Protein AF-A0A5J4XS07-F1 (afdb_monomer)

pLDDT: mean 74.37, std 28.77, range [23.75, 98.88]

Radius of gyration: 23.13 Å; Cα contacts (8 Å, |Δi|>4): 541; chains: 1; bounding box: 73×51×68 Å

Structure (mmCIF, N/CA/C/O backbone):
data_AF-A0A5J4XS07-F1
#
_entry.id   AF-A0A5J4XS07-F1
#
loop_
_atom_site.group_PDB
_atom_site.id
_atom_site.type_symbol
_atom_site.label_atom_id
_atom_site.label_alt_id
_atom_site.label_comp_id
_atom_site.label_asym_id
_atom_site.label_entity_id
_atom_site.label_seq_id
_atom_site.pdbx_PDB_ins_code
_atom_site.Cartn_x
_atom_site.Cartn_y
_atom_site.Cartn_z
_atom_site.occupancy
_atom_site.B_iso_or_equiv
_atom_site.auth_seq_id
_atom_site.auth_comp_id
_atom_site.auth_asym_id
_atom_site.auth_atom_id
_atom_site.pdbx_PDB_model_num
ATOM 1 N N . ALA A 1 1 ? -12.355 16.979 -25.770 1.00 37.75 1 ALA A N 1
ATOM 2 C CA . ALA A 1 1 ? -11.511 17.809 -24.886 1.00 37.75 1 ALA A CA 1
ATOM 3 C C . ALA A 1 1 ? -10.154 17.133 -24.829 1.00 37.75 1 ALA A C 1
ATOM 5 O O . ALA A 1 1 ? -10.171 15.907 -24.876 1.00 37.75 1 ALA A O 1
ATOM 6 N N . PRO A 1 2 ? -9.017 17.848 -24.810 1.00 44.75 2 PRO A N 1
ATOM 7 C CA . PRO A 1 2 ? -7.771 17.163 -24.516 1.00 44.75 2 PRO A CA 1
ATOM 8 C C . PRO A 1 2 ? -7.910 16.630 -23.088 1.00 44.75 2 PRO A C 1
ATOM 10 O O . PRO A 1 2 ? -8.245 17.386 -22.174 1.00 44.75 2 PRO A O 1
ATOM 13 N N . SER A 1 3 ? -7.787 15.315 -22.939 1.00 48.47 3 SER A N 1
ATOM 14 C CA . SER A 1 3 ? -7.488 14.683 -21.663 1.00 48.47 3 SER A CA 1
ATOM 15 C C . SER A 1 3 ? -6.281 15.417 -21.100 1.00 48.47 3 SER A C 1
ATOM 17 O O . SER A 1 3 ? -5.273 15.569 -21.786 1.00 48.47 3 SER A O 1
ATOM 19 N N . THR A 1 4 ? -6.415 15.976 -19.905 1.00 46.41 4 THR A N 1
ATOM 20 C CA . THR A 1 4 ? -5.269 16.423 -19.120 1.00 46.41 4 THR A CA 1
ATOM 21 C C . THR A 1 4 ? -4.314 15.243 -19.029 1.00 46.41 4 THR A C 1
ATOM 23 O O . THR A 1 4 ? -4.626 14.281 -18.332 1.00 46.41 4 THR A O 1
ATOM 26 N N . GLU A 1 5 ? -3.215 15.292 -19.785 1.00 51.56 5 GLU A N 1
ATOM 27 C CA . GLU A 1 5 ? -2.024 14.476 -19.555 1.00 51.56 5 GLU A CA 1
ATOM 28 C C . GLU A 1 5 ? -1.754 14.550 -18.051 1.00 51.56 5 GLU A C 1
ATOM 30 O O . GLU A 1 5 ? -1.443 15.623 -17.520 1.00 51.56 5 GLU A O 1
ATOM 35 N N . ALA A 1 6 ? -2.023 13.459 -17.334 1.00 57.81 6 ALA A N 1
ATOM 36 C CA . ALA A 1 6 ? -1.654 13.366 -15.934 1.00 57.81 6 ALA A CA 1
ATOM 37 C C . ALA A 1 6 ? -0.137 13.546 -15.900 1.00 57.81 6 ALA A C 1
ATOM 39 O O . ALA A 1 6 ? 0.561 12.833 -16.614 1.00 57.81 6 ALA A O 1
ATOM 40 N N . SER A 1 7 ? 0.375 14.525 -15.149 1.00 66.31 7 SER A N 1
ATOM 41 C CA . SER A 1 7 ? 1.821 14.738 -15.102 1.00 66.31 7 SER A CA 1
ATOM 42 C C . SER A 1 7 ? 2.499 13.437 -14.671 1.00 66.31 7 SER A C 1
ATOM 44 O O . SER A 1 7 ? 2.176 12.931 -13.594 1.00 66.31 7 SER A O 1
ATOM 46 N N . CYS A 1 8 ? 3.420 12.925 -15.485 1.00 86.38 8 CYS A N 1
ATOM 47 C CA . CYS A 1 8 ? 4.287 11.781 -15.183 1.00 86.38 8 CYS A CA 1
ATOM 48 C C . CYS A 1 8 ? 5.373 12.210 -14.194 1.00 86.38 8 CYS A C 1
ATOM 50 O O . CYS A 1 8 ? 6.562 12.227 -14.495 1.00 86.38 8 CYS A O 1
ATOM 52 N N . THR A 1 9 ? 4.942 12.702 -13.038 1.00 90.62 9 THR A N 1
ATOM 53 C CA . THR A 1 9 ? 5.837 13.141 -11.975 1.00 90.62 9 THR A CA 1
ATOM 54 C C . THR A 1 9 ? 6.196 11.921 -11.151 1.00 90.62 9 THR A C 1
ATOM 56 O O . THR A 1 9 ? 5.291 11.208 -10.725 1.00 90.62 9 THR A O 1
ATOM 59 N N . LEU A 1 10 ? 7.496 11.713 -10.930 1.00 93.81 10 LEU A N 1
ATOM 60 C CA . LEU A 1 10 ? 8.014 10.613 -10.123 1.00 93.81 10 LEU A CA 1
ATOM 61 C C . LEU A 1 10 ? 7.288 10.554 -8.774 1.00 93.81 10 LEU A C 1
ATOM 63 O O . LEU A 1 10 ? 7.166 11.575 -8.087 1.00 93.81 10 LEU A O 1
ATOM 67 N N . THR A 1 11 ? 6.822 9.365 -8.402 1.00 95.06 11 THR A N 1
ATOM 68 C CA . THR A 1 11 ? 6.302 9.118 -7.061 1.00 95.06 11 THR A CA 1
ATOM 69 C C . THR A 1 11 ? 7.410 9.384 -6.052 1.00 95.06 11 THR A C 1
ATOM 71 O O . THR A 1 11 ? 8.573 9.052 -6.273 1.00 95.06 11 THR A O 1
ATOM 74 N N . THR A 1 12 ? 7.064 10.016 -4.936 1.00 95.12 12 THR A N 1
ATOM 75 C CA . THR A 1 12 ? 8.048 10.310 -3.896 1.00 95.12 12 THR A CA 1
ATOM 76 C C . THR A 1 12 ? 8.508 9.034 -3.220 1.00 95.12 12 THR A C 1
ATOM 78 O O . THR A 1 12 ? 7.695 8.297 -2.663 1.00 95.12 12 THR A O 1
ATOM 81 N N . GLU A 1 13 ? 9.819 8.828 -3.214 1.00 95.81 13 GLU A N 1
ATOM 82 C CA . GLU A 1 13 ? 10.444 7.793 -2.409 1.00 95.81 13 GLU A CA 1
ATOM 83 C C . GLU A 1 13 ? 10.335 8.099 -0.913 1.00 95.81 13 GLU A C 1
ATOM 85 O O . GLU A 1 13 ? 10.564 9.231 -0.477 1.00 95.81 13 GLU A O 1
ATOM 90 N N . LEU A 1 14 ? 9.998 7.083 -0.121 1.00 95.00 14 LEU A N 1
ATOM 91 C CA . LEU A 1 14 ? 9.840 7.174 1.331 1.00 95.00 14 LEU A CA 1
ATOM 92 C C . LEU A 1 14 ? 10.519 5.985 2.009 1.00 95.00 14 LEU A C 1
ATOM 94 O O . LEU A 1 14 ? 10.795 4.973 1.377 1.00 95.00 14 LEU A O 1
ATOM 98 N N . GLU A 1 15 ? 10.780 6.109 3.309 1.00 90.62 15 GLU A N 1
ATOM 99 C CA . GLU A 1 15 ? 11.474 5.077 4.085 1.00 90.62 15 GLU A CA 1
ATOM 100 C C . GLU A 1 15 ? 10.798 3.691 4.003 1.00 90.62 15 GLU A C 1
ATOM 102 O O . GLU A 1 15 ? 9.573 3.577 4.122 1.00 90.62 15 GLU A O 1
ATOM 107 N N . THR A 1 16 ? 11.602 2.623 3.902 1.00 91.12 16 THR A N 1
ATOM 108 C CA . THR A 1 16 ? 11.133 1.230 4.053 1.00 91.12 16 THR A CA 1
ATOM 109 C C . THR A 1 16 ? 10.512 1.021 5.445 1.00 91.12 16 THR A C 1
ATOM 111 O O . THR A 1 16 ? 9.528 0.305 5.603 1.00 91.12 16 THR A O 1
ATOM 114 N N . GLY A 1 17 ? 11.071 1.645 6.483 1.00 88.12 17 GLY A N 1
ATOM 115 C CA . GLY A 1 17 ? 10.687 1.374 7.870 1.00 88.12 17 GLY A CA 1
ATOM 116 C C . GLY A 1 17 ? 11.212 0.025 8.400 1.00 88.12 17 GLY A C 1
ATOM 117 O O . GLY A 1 17 ? 11.929 -0.695 7.701 1.00 88.12 17 GLY A O 1
ATOM 118 N N . PRO A 1 18 ? 10.910 -0.315 9.665 1.00 88.19 18 PRO A N 1
ATOM 119 C CA . PRO A 1 18 ? 11.585 -1.403 10.384 1.00 88.19 18 PRO A CA 1
ATOM 120 C C . PRO A 1 18 ? 10.911 -2.782 10.260 1.00 88.19 18 PRO A C 1
ATOM 122 O O . PRO A 1 18 ? 11.400 -3.738 10.860 1.00 88.19 18 PRO A O 1
ATOM 125 N N . TYR A 1 19 ? 9.775 -2.876 9.558 1.00 90.38 19 TYR A N 1
ATOM 126 C CA . TYR A 1 19 ? 8.917 -4.072 9.521 1.00 90.38 19 TYR A CA 1
ATOM 127 C C . TYR A 1 19 ? 8.871 -4.754 8.146 1.00 90.38 19 TYR A C 1
ATOM 129 O O . TYR A 1 19 ? 7.934 -5.510 7.865 1.00 90.38 19 TYR A O 1
ATOM 137 N N . TYR A 1 20 ? 9.843 -4.476 7.277 1.00 91.81 20 TYR A N 1
ATOM 138 C CA . TYR A 1 20 ? 9.968 -5.159 5.992 1.00 91.81 20 TYR A CA 1
ATOM 139 C C . TYR A 1 20 ? 10.558 -6.555 6.213 1.00 91.81 20 TYR A C 1
ATOM 141 O O . TYR A 1 20 ? 11.538 -6.715 6.940 1.00 91.81 20 TYR A O 1
ATOM 149 N N . LEU A 1 21 ? 9.945 -7.557 5.589 1.00 89.31 21 LEU A N 1
ATOM 150 C CA . LEU A 1 21 ? 10.449 -8.925 5.553 1.00 89.31 21 LEU A CA 1
ATOM 151 C C . LEU A 1 21 ? 10.787 -9.235 4.107 1.00 89.31 21 LEU A C 1
ATOM 153 O O . LEU A 1 21 ? 9.946 -9.030 3.243 1.00 89.31 21 LEU A O 1
ATOM 157 N N . ASP A 1 22 ? 11.989 -9.744 3.871 1.00 84.62 22 ASP A N 1
ATOM 158 C CA . ASP A 1 22 ? 12.463 -10.123 2.534 1.00 84.62 22 ASP A CA 1
ATOM 159 C C . ASP A 1 22 ? 11.968 -11.526 2.127 1.00 84.62 22 ASP A C 1
ATOM 161 O O . ASP A 1 22 ? 12.647 -12.271 1.428 1.00 84.62 22 ASP A O 1
ATOM 165 N N . ASP A 1 23 ? 10.801 -11.917 2.645 1.00 82.31 23 ASP A N 1
ATOM 166 C CA . ASP A 1 23 ? 10.164 -13.199 2.373 1.00 82.31 23 ASP A CA 1
ATOM 167 C C . ASP A 1 23 ? 9.200 -13.039 1.196 1.00 82.31 23 ASP A C 1
ATOM 169 O O . ASP A 1 23 ? 8.238 -12.272 1.249 1.00 82.31 23 ASP A O 1
ATOM 173 N N . ILE A 1 24 ? 9.432 -13.808 0.137 1.00 83.75 24 ILE A N 1
ATOM 174 C CA . ILE A 1 24 ? 8.691 -13.676 -1.116 1.00 83.75 24 ILE A CA 1
ATOM 175 C C . ILE A 1 24 ? 7.380 -14.465 -1.033 1.00 83.75 24 ILE A C 1
ATOM 177 O O . ILE A 1 24 ? 7.374 -15.695 -0.924 1.00 83.75 24 ILE A O 1
ATOM 181 N N . LEU A 1 25 ? 6.251 -13.756 -1.116 1.00 90.31 25 LEU A N 1
ATOM 182 C CA . LEU A 1 25 ? 4.905 -14.332 -1.047 1.00 90.31 25 LEU A CA 1
ATOM 183 C C . LEU A 1 25 ? 4.047 -13.900 -2.237 1.00 90.31 25 LEU A C 1
ATOM 185 O O . LEU A 1 25 ? 3.288 -12.937 -2.138 1.00 90.31 25 LEU A O 1
ATOM 189 N N . PHE A 1 26 ? 4.122 -14.641 -3.343 1.00 95.00 26 PHE A N 1
ATOM 190 C CA . PHE A 1 26 ? 3.287 -14.391 -4.522 1.00 95.00 26 PHE A CA 1
ATOM 191 C C . PHE A 1 26 ? 1.814 -14.706 -4.256 1.00 95.00 26 PHE A C 1
ATOM 193 O O . PHE A 1 26 ? 1.435 -15.874 -4.117 1.00 95.00 26 PHE A O 1
ATOM 200 N N . ARG A 1 27 ? 0.981 -13.665 -4.149 1.00 96.31 27 ARG A N 1
ATOM 201 C CA . ARG A 1 27 ? -0.469 -13.787 -3.935 1.00 96.31 27 ARG A CA 1
ATOM 202 C C . ARG A 1 27 ? -1.191 -12.457 -4.129 1.00 96.31 27 ARG A C 1
ATOM 204 O O . ARG A 1 27 ? -0.702 -11.409 -3.722 1.00 96.31 27 ARG A O 1
ATOM 211 N N . SER A 1 28 ? -2.420 -12.530 -4.635 1.00 96.50 28 SER A N 1
ATOM 212 C CA . SER A 1 28 ? -3.321 -11.377 -4.721 1.00 96.50 28 SER A CA 1
ATOM 213 C C . SER A 1 28 ? -4.054 -11.114 -3.403 1.00 96.50 28 SER A C 1
ATOM 215 O O . SER A 1 28 ? -4.086 -9.983 -2.929 1.00 96.50 28 SER A O 1
ATOM 217 N N . ASN A 1 29 ? -4.627 -12.141 -2.766 1.00 97.88 29 ASN A N 1
ATOM 218 C CA . ASN A 1 29 ? -5.270 -11.988 -1.462 1.00 97.88 29 ASN A CA 1
ATOM 219 C C . ASN A 1 29 ? -4.246 -12.123 -0.336 1.00 97.88 29 ASN A C 1
ATOM 221 O O . ASN A 1 29 ? -3.743 -13.213 -0.057 1.00 97.88 29 ASN A O 1
ATOM 225 N N . ILE A 1 30 ? -3.972 -11.000 0.323 1.00 98.06 30 ILE A N 1
ATOM 226 C CA . ILE A 1 30 ? -3.023 -10.908 1.435 1.00 98.06 30 ILE A CA 1
ATOM 227 C C . ILE A 1 30 ? -3.730 -10.831 2.790 1.00 98.06 30 ILE A C 1
ATOM 229 O O . ILE A 1 30 ? -3.067 -10.835 3.820 1.00 98.06 30 ILE A O 1
ATOM 233 N N . SER A 1 31 ? -5.065 -10.759 2.822 1.00 96.25 31 SER A N 1
ATOM 234 C CA . SER A 1 31 ? -5.824 -10.527 4.058 1.00 96.25 31 SER A CA 1
ATOM 235 C C . SER A 1 31 ? -5.614 -11.612 5.114 1.00 96.25 31 SER A C 1
ATOM 237 O O . SER A 1 31 ? -5.594 -11.301 6.303 1.00 96.25 31 SER A O 1
ATOM 239 N N . GLU A 1 32 ? -5.493 -12.877 4.690 1.00 91.88 32 GLU A N 1
ATOM 240 C CA . GLU A 1 32 ? -5.423 -14.062 5.560 1.00 91.88 32 GLU A CA 1
ATOM 241 C C . GLU A 1 32 ? -6.467 -14.049 6.701 1.00 91.88 32 GLU A C 1
ATOM 243 O O . GLU A 1 32 ? -6.213 -14.479 7.826 1.00 91.88 32 GLU A O 1
ATOM 248 N N . GLY A 1 33 ? -7.663 -13.520 6.422 1.00 90.38 33 GLY A N 1
ATOM 249 C CA . GLY A 1 33 ? -8.754 -13.448 7.396 1.00 90.38 33 GLY A CA 1
ATOM 250 C C . GLY A 1 33 ? -8.597 -12.375 8.480 1.00 90.38 33 GLY A C 1
ATOM 251 O O . GLY A 1 33 ? -9.363 -12.389 9.446 1.00 90.38 33 GLY A O 1
ATOM 252 N N . GLN A 1 34 ? -7.650 -11.437 8.349 1.00 96.19 34 GLN A N 1
ATOM 253 C CA . GLN A 1 34 ? -7.605 -10.253 9.209 1.00 96.19 34 GLN A CA 1
ATOM 254 C C . GLN A 1 34 ? -8.921 -9.469 9.109 1.00 96.19 34 GLN A C 1
ATOM 256 O O . GLN A 1 34 ? -9.462 -9.247 8.026 1.00 96.19 34 GLN A O 1
ATOM 261 N N . ASN A 1 35 ? -9.434 -9.030 10.260 1.00 95.12 35 ASN A N 1
ATOM 262 C CA . ASN A 1 35 ? -10.639 -8.209 10.309 1.00 95.12 35 ASN A CA 1
ATOM 263 C C . ASN A 1 35 ? -10.305 -6.770 9.889 1.00 95.12 35 ASN A C 1
ATOM 265 O O . ASN A 1 35 ? -9.347 -6.188 10.387 1.00 95.12 35 ASN A O 1
ATOM 269 N N . GLY A 1 36 ? -11.132 -6.175 9.038 1.00 96.75 36 GLY A N 1
ATOM 270 C CA . GLY A 1 36 ? -11.034 -4.788 8.596 1.00 96.75 36 GLY A CA 1
ATOM 271 C C . GLY A 1 36 ? -12.048 -4.476 7.497 1.00 96.75 36 GLY A C 1
ATOM 272 O O . GLY A 1 36 ? -12.828 -5.334 7.093 1.00 96.75 36 GLY A O 1
ATOM 273 N N . ILE A 1 37 ? -12.068 -3.237 7.018 1.00 98.31 37 ILE A N 1
ATOM 274 C CA . ILE A 1 37 ? -12.829 -2.882 5.817 1.00 98.31 37 ILE A CA 1
ATOM 275 C C . ILE A 1 37 ? -12.111 -3.498 4.609 1.00 98.31 37 ILE A C 1
ATOM 277 O O . ILE A 1 37 ? -10.932 -3.181 4.430 1.00 98.31 37 ILE A O 1
ATOM 281 N N . PRO A 1 38 ? -12.771 -4.348 3.796 1.00 98.31 38 PRO A N 1
ATOM 282 C CA . PRO A 1 38 ? -12.162 -4.917 2.598 1.00 98.31 38 PRO A CA 1
ATOM 283 C C . PRO A 1 38 ? -11.688 -3.825 1.639 1.00 98.31 38 PRO A C 1
ATOM 285 O O . PRO A 1 38 ? -12.391 -2.837 1.419 1.00 98.31 38 PRO A O 1
ATOM 288 N N . LEU A 1 39 ? -10.501 -4.017 1.076 1.00 98.75 39 LEU A N 1
ATOM 289 C CA . LEU A 1 39 ? -9.867 -3.089 0.155 1.00 98.75 39 LEU A CA 1
ATOM 290 C C . LEU A 1 39 ? -9.316 -3.860 -1.046 1.00 98.75 39 LEU A C 1
ATOM 292 O O . LEU A 1 39 ? -8.390 -4.655 -0.894 1.00 98.75 39 LEU A O 1
ATOM 296 N N . LEU A 1 40 ? -9.857 -3.597 -2.234 1.00 98.81 40 LEU A N 1
ATOM 297 C CA . LEU A 1 40 ? -9.214 -3.949 -3.494 1.00 98.81 40 LEU A CA 1
ATOM 298 C C . LEU A 1 40 ? -8.231 -2.832 -3.852 1.00 98.81 40 LEU A C 1
ATOM 300 O O . LEU A 1 40 ? -8.637 -1.727 -4.214 1.00 98.81 40 LEU A O 1
ATOM 304 N N . LEU A 1 41 ? -6.936 -3.104 -3.724 1.00 98.88 41 LEU A N 1
ATOM 305 C CA . LEU A 1 41 ? -5.871 -2.167 -4.061 1.00 98.88 41 LEU A CA 1
ATOM 306 C C . LEU A 1 41 ? -5.353 -2.458 -5.468 1.00 98.88 41 LEU A C 1
ATOM 308 O O . LEU A 1 41 ? -4.822 -3.535 -5.726 1.00 98.88 41 LEU A O 1
ATOM 312 N N . LYS A 1 42 ? -5.473 -1.476 -6.359 1.00 98.81 42 LYS A N 1
ATOM 313 C CA . LYS A 1 42 ? -4.971 -1.532 -7.732 1.00 98.81 42 LYS A CA 1
ATOM 314 C C . LYS A 1 42 ? -3.814 -0.559 -7.890 1.00 98.81 42 LYS A C 1
ATOM 316 O O . LYS A 1 42 ? -3.984 0.639 -7.656 1.00 98.81 42 LYS A O 1
ATOM 321 N N . ILE A 1 43 ? -2.654 -1.056 -8.295 1.00 98.75 43 ILE A N 1
ATOM 322 C CA . ILE A 1 43 ? -1.457 -0.234 -8.480 1.00 98.75 43 ILE A CA 1
ATOM 323 C C . ILE A 1 43 ? -1.023 -0.358 -9.935 1.00 98.75 43 ILE A C 1
ATOM 325 O O . ILE A 1 43 ? -0.794 -1.464 -10.410 1.00 98.75 43 ILE A O 1
ATOM 329 N N . GLN A 1 44 ? -0.900 0.775 -10.621 1.00 98.62 44 GLN A N 1
ATOM 330 C CA . GLN A 1 44 ? -0.244 0.858 -11.917 1.00 98.62 44 GLN A CA 1
ATOM 331 C C . GLN A 1 44 ? 1.184 1.351 -11.723 1.00 98.62 44 GLN A C 1
ATOM 333 O O . GLN A 1 44 ? 1.379 2.433 -11.169 1.00 98.62 44 GLN A O 1
ATOM 338 N N . ILE A 1 45 ? 2.166 0.603 -12.206 1.00 98.50 45 ILE A N 1
ATOM 339 C CA . ILE A 1 45 ? 3.558 1.031 -12.280 1.00 98.50 45 ILE A CA 1
ATOM 340 C C . ILE A 1 45 ? 3.841 1.512 -13.699 1.00 98.50 45 ILE A C 1
ATOM 342 O O . ILE A 1 45 ? 3.660 0.779 -14.671 1.00 98.50 45 ILE A O 1
ATOM 346 N N . VAL A 1 46 ? 4.291 2.757 -13.811 1.00 98.12 46 VAL A N 1
ATOM 347 C CA . VAL A 1 46 ? 4.733 3.353 -15.075 1.00 98.12 46 VAL A CA 1
ATOM 348 C C . VAL A 1 46 ? 6.115 3.974 -14.906 1.00 98.12 46 VAL A C 1
ATOM 350 O O . VAL A 1 46 ? 6.500 4.345 -13.796 1.00 98.12 46 VAL A O 1
ATOM 353 N N . ASP A 1 47 ? 6.867 4.087 -15.992 1.00 97.06 47 ASP A N 1
ATOM 354 C CA . ASP A 1 47 ? 8.164 4.753 -15.993 1.00 97.06 47 ASP A CA 1
ATOM 355 C C . ASP A 1 47 ? 8.030 6.285 -16.104 1.00 97.06 47 ASP A C 1
ATOM 357 O O . ASP A 1 47 ? 6.931 6.850 -16.137 1.00 97.06 47 ASP A O 1
ATOM 361 N N . THR A 1 48 ? 9.162 6.989 -16.167 1.00 94.75 48 THR A N 1
ATOM 362 C CA . THR A 1 48 ? 9.203 8.456 -16.278 1.00 94.75 48 THR A CA 1
ATOM 363 C C . THR A 1 48 ? 8.627 9.011 -17.584 1.00 94.75 48 THR A C 1
ATOM 365 O O . THR A 1 48 ? 8.341 10.208 -17.649 1.00 94.75 48 THR A O 1
ATOM 368 N N . ASP A 1 49 ? 8.444 8.167 -18.600 1.00 94.44 49 ASP A N 1
ATOM 369 C CA . ASP A 1 49 ? 7.773 8.498 -19.857 1.00 94.44 49 ASP A CA 1
ATOM 370 C C . ASP A 1 49 ? 6.272 8.128 -19.824 1.00 94.44 49 ASP A C 1
ATOM 372 O O . ASP A 1 49 ? 5.562 8.348 -20.805 1.00 94.44 49 ASP A O 1
ATOM 376 N N . CYS A 1 50 ? 5.763 7.667 -18.670 1.00 95.06 50 CYS A N 1
ATOM 377 C CA . CYS A 1 50 ? 4.413 7.138 -18.451 1.00 95.06 50 CYS A CA 1
ATOM 378 C C . CYS A 1 50 ? 4.090 5.846 -19.211 1.00 95.06 50 CYS A C 1
ATOM 380 O O . CYS A 1 50 ? 2.911 5.506 -19.359 1.00 95.06 50 CYS A O 1
ATOM 382 N N . GLU A 1 51 ? 5.100 5.103 -19.651 1.00 97.00 51 GLU A N 1
ATOM 383 C CA . GLU A 1 51 ? 4.883 3.790 -20.245 1.00 97.00 51 GLU A CA 1
ATOM 384 C C . GLU A 1 51 ? 4.794 2.722 -19.140 1.00 97.00 51 GLU A C 1
ATOM 386 O O . GLU A 1 51 ? 5.490 2.827 -18.125 1.00 97.00 51 GLU A O 1
ATOM 391 N N . PRO A 1 52 ? 3.930 1.703 -19.284 1.00 98.12 52 PRO A N 1
ATOM 392 C CA . PRO A 1 52 ? 3.843 0.607 -18.327 1.00 98.12 52 PRO A CA 1
ATOM 393 C C . PRO A 1 52 ? 5.185 -0.079 -18.063 1.00 98.12 52 PRO A C 1
ATOM 395 O O . PRO A 1 52 ? 5.887 -0.471 -18.998 1.00 98.12 52 PRO A O 1
ATOM 398 N N . VAL A 1 53 ? 5.514 -0.292 -16.786 1.00 97.62 53 VAL A N 1
ATOM 399 C CA . VAL A 1 53 ? 6.633 -1.164 -16.407 1.00 97.62 53 VAL A CA 1
ATOM 400 C C . VAL A 1 53 ? 6.092 -2.580 -16.260 1.00 97.62 53 VAL A C 1
ATOM 402 O O . VAL A 1 53 ? 5.456 -2.912 -15.260 1.00 97.62 53 VAL A O 1
ATOM 405 N N . VAL A 1 54 ? 6.325 -3.392 -17.283 1.00 96.38 54 VAL A N 1
ATOM 406 C CA . VAL A 1 54 ? 5.891 -4.794 -17.366 1.00 96.38 54 VAL A CA 1
ATOM 407 C C . VAL A 1 54 ? 6.886 -5.701 -16.634 1.00 96.38 54 VAL A C 1
ATOM 409 O O . VAL A 1 54 ? 8.078 -5.390 -16.587 1.00 96.38 54 VAL A O 1
ATOM 412 N N . ASP A 1 55 ? 6.396 -6.806 -16.069 1.00 95.38 55 ASP A N 1
ATOM 413 C CA . ASP A 1 55 ? 7.169 -7.842 -15.367 1.00 95.38 55 ASP A CA 1
ATOM 414 C C . ASP A 1 55 ? 7.893 -7.371 -14.084 1.00 95.38 55 ASP A C 1
ATOM 416 O O . ASP A 1 55 ? 8.698 -8.106 -13.512 1.00 95.38 55 ASP A O 1
ATOM 420 N N . ALA A 1 56 ? 7.597 -6.167 -13.585 1.00 97.12 56 ALA A N 1
ATOM 421 C CA . ALA A 1 56 ? 8.099 -5.689 -12.300 1.00 97.12 56 ALA A CA 1
ATOM 422 C C . ALA A 1 56 ? 7.344 -6.349 -11.144 1.00 97.12 56 ALA A C 1
ATOM 424 O O . ALA A 1 56 ? 6.130 -6.536 -11.203 1.00 97.12 56 ALA A O 1
ATOM 425 N N . PHE A 1 57 ? 8.036 -6.643 -10.048 1.00 98.00 57 PHE A N 1
ATOM 426 C CA . PHE A 1 57 ? 7.402 -7.175 -8.849 1.00 98.00 57 PHE A CA 1
ATOM 427 C C . PHE A 1 57 ? 7.072 -6.054 -7.875 1.00 98.00 57 PHE A C 1
ATOM 429 O O . PHE A 1 57 ? 7.930 -5.257 -7.495 1.00 98.00 57 PHE A O 1
ATOM 436 N N . VAL A 1 58 ? 5.817 -6.004 -7.453 1.00 98.31 58 VAL A N 1
ATOM 437 C CA . VAL A 1 58 ? 5.311 -5.058 -6.464 1.00 98.31 58 VAL A CA 1
ATOM 438 C C . VAL A 1 58 ? 5.119 -5.817 -5.162 1.00 98.31 58 VAL A C 1
ATOM 440 O O . VAL A 1 58 ? 4.234 -6.663 -5.071 1.00 98.31 58 VAL A O 1
ATOM 443 N N . ASP A 1 59 ? 5.954 -5.517 -4.175 1.00 98.00 59 ASP A N 1
ATOM 444 C CA . ASP A 1 59 ? 5.881 -6.045 -2.815 1.00 98.00 59 ASP A CA 1
ATOM 445 C C . ASP A 1 59 ? 5.201 -5.018 -1.907 1.00 98.00 59 ASP A C 1
ATOM 447 O O . ASP A 1 59 ? 5.616 -3.855 -1.839 1.00 98.00 59 ASP A O 1
ATOM 451 N N . ILE A 1 60 ? 4.135 -5.435 -1.224 1.00 98.50 60 ILE A N 1
ATOM 452 C CA . ILE A 1 60 ? 3.422 -4.604 -0.261 1.00 98.50 60 ILE A CA 1
ATOM 453 C C . ILE A 1 60 ? 3.362 -5.254 1.115 1.00 98.50 60 ILE A C 1
ATOM 455 O O . ILE A 1 60 ? 3.170 -6.461 1.270 1.00 98.50 60 ILE A O 1
ATOM 459 N N . TRP A 1 61 ? 3.428 -4.407 2.140 1.00 98.38 61 TRP A N 1
ATOM 460 C CA . TRP A 1 61 ? 3.159 -4.790 3.520 1.00 98.38 61 TRP A CA 1
ATOM 461 C C . TRP A 1 61 ? 2.456 -3.661 4.268 1.00 98.38 61 TRP A C 1
ATOM 463 O O . TRP A 1 61 ? 2.623 -2.474 3.981 1.00 98.38 61 TRP A O 1
ATOM 473 N N . GLN A 1 62 ? 1.647 -4.031 5.252 1.00 98.50 62 GLN A N 1
ATOM 474 C CA . GLN A 1 62 ? 0.920 -3.077 6.083 1.00 98.50 62 GLN A CA 1
ATOM 475 C C . GLN A 1 62 ? 0.604 -3.670 7.458 1.00 98.50 62 GLN A C 1
ATOM 477 O O . GLN A 1 62 ? 0.661 -4.884 7.666 1.00 98.50 62 GLN A O 1
ATOM 482 N N . CYS A 1 63 ? 0.221 -2.808 8.397 1.00 97.56 63 CYS A N 1
ATOM 483 C CA . CYS A 1 63 ? -0.354 -3.262 9.655 1.00 97.56 63 CYS A CA 1
ATOM 484 C C . CYS A 1 63 ? -1.809 -3.732 9.478 1.00 97.56 63 CYS A C 1
ATOM 486 O O . CYS A 1 63 ? -2.500 -3.372 8.517 1.00 97.56 63 CYS A O 1
ATOM 488 N N . ASN A 1 64 ? -2.298 -4.518 10.439 1.00 97.25 64 ASN A N 1
ATOM 489 C CA . ASN A 1 64 ? -3.719 -4.827 10.552 1.00 97.25 64 ASN A CA 1
ATOM 490 C C . ASN A 1 64 ? -4.526 -3.621 11.054 1.00 97.25 64 ASN A C 1
ATOM 492 O O . ASN A 1 64 ? -3.976 -2.570 11.384 1.00 97.25 64 ASN A O 1
ATOM 496 N N . SER A 1 65 ? -5.846 -3.781 11.157 1.00 97.44 65 SER A N 1
ATOM 497 C CA . SER A 1 65 ? -6.779 -2.726 11.579 1.00 97.44 65 SER A CA 1
ATOM 498 C C . SER A 1 65 ? -6.496 -2.114 12.959 1.00 97.44 65 SER A C 1
ATOM 500 O O . SER A 1 65 ? -7.087 -1.095 13.301 1.00 97.44 65 SER A O 1
ATOM 502 N N . THR A 1 66 ? -5.646 -2.752 13.768 1.00 94.38 66 THR A N 1
ATOM 503 C CA . THR A 1 66 ? -5.283 -2.339 15.133 1.00 94.38 66 THR A CA 1
ATOM 504 C C . THR A 1 66 ? -3.797 -2.003 15.292 1.00 94.38 66 THR A C 1
ATOM 506 O O . THR A 1 66 ? -3.309 -1.937 16.416 1.00 94.38 66 THR A O 1
ATOM 509 N N . GLY A 1 67 ? -3.062 -1.832 14.188 1.00 94.31 67 GLY A N 1
ATOM 510 C CA . GLY A 1 67 ? -1.697 -1.301 14.228 1.00 94.31 67 GLY A CA 1
ATOM 511 C C . GLY A 1 67 ? -0.575 -2.321 14.399 1.00 94.31 67 GLY A C 1
ATOM 512 O O . GLY A 1 67 ? 0.576 -1.922 14.547 1.00 94.31 67 GLY A O 1
ATOM 513 N N . PHE A 1 68 ? -0.863 -3.623 14.355 1.00 93.19 68 PHE A N 1
ATOM 514 C CA . PHE A 1 68 ? 0.172 -4.656 14.442 1.00 93.19 68 PHE A CA 1
ATOM 515 C C . PHE A 1 68 ? 0.669 -5.059 13.058 1.00 93.19 68 PHE A C 1
ATOM 517 O O . PHE A 1 68 ? -0.130 -5.171 12.130 1.00 93.19 68 PHE A O 1
ATOM 524 N N . TYR A 1 69 ? 1.965 -5.343 12.938 1.00 95.12 69 TYR A N 1
ATOM 525 C CA . TYR A 1 69 ? 2.556 -5.977 11.760 1.00 95.12 69 TYR A CA 1
ATOM 526 C C . TYR A 1 69 ? 2.749 -7.474 12.007 1.00 95.12 69 TYR A C 1
ATOM 528 O O . TYR A 1 69 ? 3.207 -7.883 13.076 1.00 95.12 69 TYR A O 1
ATOM 536 N N . SER A 1 70 ? 2.425 -8.289 11.008 1.00 94.00 70 SER A N 1
ATOM 537 C CA . SER A 1 70 ? 2.753 -9.714 10.996 1.00 94.00 70 SER A CA 1
ATOM 538 C C . SER A 1 70 ? 4.272 -9.899 11.048 1.00 94.00 70 SER A C 1
ATOM 540 O O . SER A 1 70 ? 5.009 -9.085 10.486 1.00 94.00 70 SER A O 1
ATOM 542 N N . GLY A 1 71 ? 4.755 -10.887 11.797 1.00 90.50 71 GLY A N 1
ATOM 543 C CA . GLY A 1 71 ? 6.173 -11.048 12.107 1.00 90.50 71 GLY A CA 1
ATOM 544 C C . GLY A 1 71 ? 6.645 -10.198 13.289 1.00 90.50 71 GLY A C 1
ATOM 545 O O . GLY A 1 71 ? 7.767 -10.391 13.742 1.00 90.50 71 GLY A O 1
ATOM 546 N N . PHE A 1 72 ? 5.828 -9.274 13.816 1.00 91.19 72 PHE A N 1
ATOM 547 C CA . PHE A 1 72 ? 6.214 -8.317 14.868 1.00 91.19 72 PHE A CA 1
ATOM 548 C C . PHE A 1 72 ? 5.101 -8.084 15.907 1.00 91.19 72 PHE A C 1
ATOM 550 O O . PHE A 1 72 ? 4.925 -6.976 16.410 1.00 91.19 72 PHE A O 1
ATOM 557 N N . THR A 1 73 ? 4.299 -9.104 16.219 1.00 85.75 73 THR A N 1
ATOM 558 C CA . THR A 1 73 ? 3.115 -8.968 17.086 1.00 85.75 73 THR A CA 1
ATOM 559 C C . THR A 1 73 ? 3.412 -8.987 18.587 1.00 85.75 73 THR A C 1
ATOM 561 O O . THR A 1 73 ? 2.556 -8.585 19.376 1.00 85.75 73 THR A O 1
ATOM 564 N N . LEU A 1 74 ? 4.601 -9.438 19.011 1.00 71.88 74 LEU A N 1
ATOM 565 C CA . LEU A 1 74 ? 4.970 -9.559 20.431 1.00 71.88 74 LEU A CA 1
ATOM 566 C C . LEU A 1 74 ? 5.948 -8.478 20.910 1.00 71.88 74 LEU A C 1
ATOM 568 O O . LEU A 1 74 ? 6.589 -8.655 21.946 1.00 71.88 74 LEU A O 1
ATOM 572 N N . SER A 1 75 ? 6.068 -7.356 20.201 1.00 56.69 75 SER A N 1
ATOM 573 C CA . SER A 1 75 ? 6.909 -6.229 20.614 1.00 56.69 75 SER A CA 1
ATOM 574 C C . SER A 1 75 ? 6.396 -5.584 21.908 1.00 56.69 75 SER A C 1
ATOM 576 O O . SER A 1 75 ? 5.564 -4.681 21.937 1.00 56.69 75 SER A O 1
ATOM 578 N N . GLY A 1 76 ? 6.926 -6.079 23.022 1.00 42.25 76 GLY A N 1
ATOM 579 C CA . GLY A 1 76 ? 6.920 -5.428 24.318 1.00 42.25 76 GLY A CA 1
ATOM 580 C C . GLY A 1 76 ? 8.354 -5.242 24.781 1.00 42.25 76 GLY A C 1
ATOM 581 O O . GLY A 1 76 ? 8.733 -5.887 25.745 1.00 42.25 76 GLY A O 1
ATOM 582 N N . GLU A 1 77 ? 9.152 -4.420 24.088 1.00 38.53 77 GLU A N 1
ATOM 583 C CA . GLU A 1 77 ? 10.488 -3.994 24.556 1.00 38.53 77 GLU A CA 1
ATOM 584 C C . GLU A 1 77 ? 11.092 -2.814 23.761 1.00 38.53 77 GLU A C 1
ATOM 586 O O . GLU A 1 77 ? 11.957 -2.113 24.292 1.00 38.53 77 GLU A O 1
ATOM 591 N N . ASP A 1 78 ? 10.602 -2.499 22.556 1.00 39.69 78 ASP A N 1
ATOM 592 C CA . ASP A 1 78 ? 10.823 -1.203 21.913 1.00 39.69 78 ASP A CA 1
ATOM 593 C C . ASP A 1 78 ? 9.702 -0.241 22.332 1.00 39.69 78 ASP A C 1
ATOM 595 O O . ASP A 1 78 ? 8.521 -0.552 22.291 1.00 39.69 78 ASP A O 1
ATOM 599 N N . GLY A 1 79 ? 10.043 0.953 22.804 1.00 39.75 79 GLY A N 1
ATOM 600 C CA . GLY A 1 79 ? 9.070 1.927 23.315 1.00 39.75 79 GLY A CA 1
ATOM 601 C C . GLY A 1 79 ? 8.087 2.501 22.280 1.00 39.75 79 GLY A C 1
ATOM 602 O O . GLY A 1 79 ? 7.559 3.584 22.520 1.00 39.75 79 GLY A O 1
ATOM 603 N N . SER A 1 80 ? 7.849 1.829 21.149 1.00 46.16 80 SER A N 1
ATOM 604 C CA . SER A 1 80 ? 6.694 2.072 20.292 1.00 46.16 80 SER A CA 1
ATOM 605 C C . SER A 1 80 ? 5.535 1.272 20.869 1.00 46.16 80 SER A C 1
ATOM 607 O O . SER A 1 80 ? 5.379 0.083 20.624 1.00 46.16 80 SER A O 1
ATOM 609 N N . SER A 1 81 ? 4.766 1.911 21.743 1.00 40.94 81 SER A N 1
ATOM 610 C CA . SER A 1 81 ? 3.622 1.299 22.405 1.00 40.94 81 SER A CA 1
ATOM 611 C C . SER A 1 81 ? 2.587 0.815 21.382 1.00 40.94 81 SER A C 1
ATOM 613 O O . SER A 1 81 ? 1.672 1.560 21.038 1.00 40.94 81 SER A O 1
ATOM 615 N N . GLY A 1 82 ? 2.704 -0.440 20.943 1.00 38.06 82 GLY A N 1
ATOM 616 C CA . GLY A 1 82 ? 1.556 -1.269 20.609 1.00 38.06 82 GLY A CA 1
ATOM 617 C C . GLY A 1 82 ? 0.768 -1.434 21.901 1.00 38.06 82 GLY A C 1
ATOM 618 O O . GLY A 1 82 ? 1.262 -2.014 22.870 1.00 38.06 82 GLY A O 1
ATOM 619 N N . GLY A 1 83 ? -0.392 -0.782 21.978 1.00 34.19 83 GLY A N 1
ATOM 620 C CA . GLY A 1 83 ? -1.195 -0.690 23.191 1.00 34.19 83 GLY A CA 1
ATOM 621 C C . GLY A 1 83 ? -1.342 -2.045 23.881 1.00 34.19 83 GLY A C 1
ATOM 622 O O . GLY A 1 83 ? -1.820 -3.017 23.301 1.00 34.19 83 GLY A O 1
ATOM 623 N N . ALA A 1 84 ? -0.920 -2.103 25.143 1.00 32.38 84 ALA A N 1
ATOM 624 C CA . ALA A 1 84 ? -1.033 -3.284 25.978 1.00 32.38 84 ALA A CA 1
ATOM 625 C C . ALA A 1 84 ? -2.500 -3.719 26.117 1.00 32.38 84 ALA A C 1
ATOM 627 O O . ALA A 1 84 ? -3.268 -3.151 26.891 1.00 32.38 84 ALA A O 1
ATOM 628 N N . SER A 1 85 ? -2.865 -4.772 25.395 1.00 33.69 85 SER A N 1
ATOM 629 C CA . SER A 1 85 ? -3.958 -5.685 25.707 1.00 33.69 85 SER A CA 1
ATOM 630 C C . SER A 1 85 ? -3.793 -6.893 24.797 1.00 33.69 85 SER A C 1
ATOM 632 O O . SER A 1 85 ? -4.117 -6.822 23.618 1.00 33.69 85 SER A O 1
ATOM 634 N N . ALA A 1 86 ? -3.276 -7.992 25.348 1.00 33.28 86 ALA A N 1
ATOM 635 C CA . ALA A 1 86 ? -3.176 -9.282 24.679 1.00 33.28 86 ALA A CA 1
ATOM 636 C C . ALA A 1 86 ? -4.514 -9.654 24.016 1.00 33.28 86 ALA A C 1
ATOM 638 O O . ALA A 1 86 ? -5.446 -10.106 24.684 1.00 33.28 86 ALA A O 1
ATOM 639 N N . PHE A 1 87 ? -4.609 -9.446 22.705 1.00 37.22 87 PHE A N 1
ATOM 640 C CA . PHE A 1 87 ? -5.720 -9.908 21.893 1.00 37.22 87 PHE A CA 1
ATOM 641 C C . PHE A 1 87 ? -5.161 -10.964 20.946 1.00 37.22 87 PHE A C 1
ATOM 643 O O . PHE A 1 87 ? -4.379 -10.665 20.049 1.00 37.22 87 PHE A O 1
ATOM 650 N N . SER A 1 88 ? -5.488 -12.230 21.203 1.00 34.94 88 SER A N 1
ATOM 651 C CA . SER A 1 88 ? -5.116 -13.317 20.299 1.00 34.94 88 SER A CA 1
ATOM 652 C C . SER A 1 88 ? -5.804 -13.117 18.939 1.00 34.94 88 SER A C 1
ATOM 654 O O . SER A 1 88 ? -7.016 -12.893 18.915 1.00 34.94 88 SER A O 1
ATOM 656 N N . PRO A 1 89 ? -5.084 -13.257 17.812 1.00 42.44 89 PRO A N 1
ATOM 657 C CA . PRO A 1 89 ? -5.575 -12.895 16.479 1.00 42.44 89 PRO A CA 1
ATOM 658 C C . PRO A 1 89 ? -6.573 -13.896 15.865 1.00 42.44 89 PRO A C 1
ATOM 660 O O . PRO A 1 89 ? -6.941 -13.757 14.706 1.00 42.44 89 PRO A O 1
ATOM 663 N N . THR A 1 90 ? -7.044 -14.898 16.614 1.00 41.72 90 THR A N 1
ATOM 664 C CA . THR A 1 90 ? -7.934 -15.958 16.097 1.00 41.72 90 THR A CA 1
ATOM 665 C C . THR A 1 90 ? -9.327 -15.986 16.732 1.00 41.72 90 THR A C 1
ATOM 667 O O . THR A 1 90 ? -10.125 -16.870 16.426 1.00 41.72 90 THR A O 1
ATOM 670 N N . GLY A 1 91 ? -9.660 -15.031 17.606 1.00 34.66 91 GLY A N 1
ATOM 671 C CA . GLY A 1 91 ? -10.961 -14.978 18.275 1.00 34.66 91 GLY A CA 1
ATOM 672 C C . GLY A 1 91 ? -11.717 -13.690 17.981 1.00 34.66 91 GLY A C 1
ATOM 673 O O . GLY A 1 91 ? -11.251 -12.610 18.331 1.00 34.66 91 GLY A O 1
ATOM 674 N N . ALA A 1 92 ? -12.921 -13.793 17.413 1.00 32.25 92 ALA A N 1
ATOM 675 C CA . ALA A 1 92 ? -13.867 -12.681 17.426 1.00 32.25 92 ALA A CA 1
ATOM 676 C C . ALA A 1 92 ? -14.109 -12.226 18.886 1.00 32.25 92 ALA A C 1
ATOM 678 O O . ALA A 1 92 ? -14.351 -13.078 19.752 1.00 32.25 92 ALA A O 1
ATOM 679 N N . PRO A 1 93 ? -14.060 -10.918 19.204 1.00 34.09 93 PRO A N 1
ATOM 680 C CA . PRO A 1 93 ? -14.356 -10.438 20.545 1.00 34.09 93 PRO A CA 1
ATOM 681 C C . PRO A 1 93 ? -15.795 -10.790 20.926 1.00 34.09 93 PRO A C 1
ATOM 683 O O . PRO A 1 93 ? -16.754 -10.365 20.288 1.00 34.09 93 PRO A O 1
ATOM 686 N N . THR A 1 94 ? -15.962 -11.486 22.049 1.00 35.97 94 THR A N 1
ATOM 687 C CA . THR A 1 94 ? -17.270 -11.681 22.698 1.00 35.97 94 THR A CA 1
ATOM 688 C C . THR A 1 94 ? -17.804 -10.402 23.360 1.00 35.97 94 THR A C 1
ATOM 690 O O . THR A 1 94 ? -18.917 -10.407 23.879 1.00 35.97 94 THR A O 1
ATOM 693 N N . ASN A 1 95 ? -17.043 -9.300 23.306 1.00 35.00 95 ASN A N 1
ATOM 694 C CA . ASN A 1 95 ? -17.369 -7.993 23.884 1.00 35.00 95 ASN A CA 1
ATOM 695 C C . ASN A 1 95 ? -17.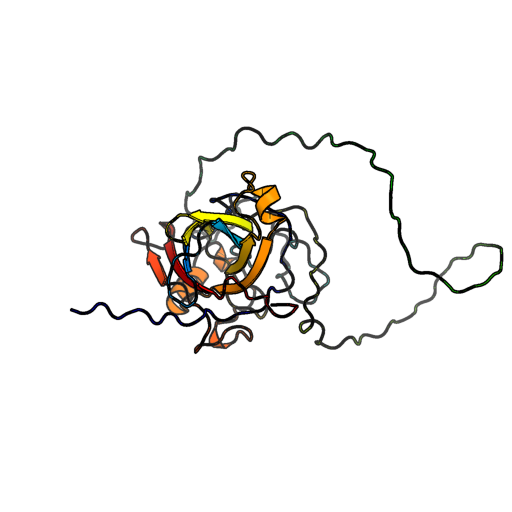373 -6.858 22.840 1.00 35.00 95 ASN A C 1
ATOM 697 O O . ASN A 1 95 ? -16.908 -5.754 23.122 1.00 35.00 95 ASN A O 1
ATOM 701 N N . ALA A 1 96 ? -17.910 -7.094 21.640 1.00 37.31 96 ALA A N 1
ATOM 702 C CA . ALA A 1 96 ? -18.322 -5.980 20.786 1.00 37.31 96 ALA A CA 1
ATOM 703 C C . ALA A 1 96 ? -19.380 -5.131 21.534 1.00 37.31 96 ALA A C 1
ATOM 705 O O . ALA A 1 96 ? -20.306 -5.705 22.122 1.00 37.31 96 ALA A O 1
ATOM 706 N N . PRO A 1 97 ? -19.283 -3.785 21.548 1.00 34.06 97 PRO A N 1
ATOM 707 C CA . PRO A 1 97 ? -20.357 -2.933 22.046 1.00 34.06 97 PRO A CA 1
ATOM 708 C C . PRO A 1 97 ? -21.673 -3.320 21.366 1.00 34.06 97 PRO A C 1
ATOM 710 O O . PRO A 1 97 ? -21.734 -3.439 20.140 1.00 34.06 97 PRO A O 1
ATOM 713 N N . ALA A 1 98 ? -22.726 -3.545 22.155 1.00 33.22 98 ALA A N 1
ATOM 714 C CA . ALA A 1 98 ? -24.027 -3.952 21.635 1.00 33.22 98 ALA A CA 1
ATOM 715 C C . ALA A 1 98 ? -24.529 -2.924 20.600 1.00 33.22 98 ALA A C 1
ATOM 717 O O . ALA A 1 98 ? -24.943 -1.826 20.967 1.00 33.22 98 ALA A O 1
ATOM 718 N N . GLY A 1 99 ? -24.462 -3.277 19.312 1.00 40.81 99 GLY A N 1
ATOM 719 C CA . GLY A 1 99 ? -24.898 -2.422 18.202 1.00 40.81 99 GLY A CA 1
ATOM 720 C C . GLY A 1 99 ? -23.951 -2.342 16.999 1.00 40.81 99 GLY A C 1
ATOM 721 O O . GLY A 1 99 ? -24.397 -1.901 15.947 1.00 40.81 99 GLY A O 1
ATOM 722 N N . GLN A 1 100 ? -22.699 -2.798 17.109 1.00 41.81 100 GLN A N 1
ATOM 723 C CA . GLN A 1 100 ? -21.779 -2.943 15.970 1.00 41.81 100 GLN A CA 1
ATOM 724 C C . GLN A 1 100 ? -21.297 -4.395 15.906 1.00 41.81 100 GLN A C 1
ATOM 726 O O . GLN A 1 100 ? -20.255 -4.746 16.453 1.00 41.81 100 GLN A O 1
ATOM 731 N N . ALA A 1 101 ? -22.111 -5.277 15.323 1.00 37.53 101 ALA A N 1
ATOM 732 C CA . ALA A 1 101 ? -21.646 -6.624 15.011 1.00 37.53 101 ALA A CA 1
ATOM 733 C C . ALA A 1 101 ? -20.551 -6.532 13.940 1.00 37.53 101 ALA A C 1
ATOM 735 O O . ALA A 1 101 ? -20.656 -5.699 13.036 1.00 37.53 101 ALA A O 1
ATOM 736 N N . ALA A 1 102 ? -19.534 -7.395 14.029 1.00 39.03 102 ALA A N 1
ATOM 737 C CA . ALA A 1 102 ? -18.632 -7.634 12.910 1.00 39.03 102 ALA A CA 1
ATOM 738 C C . ALA A 1 102 ? -19.490 -7.899 11.654 1.00 39.03 102 ALA A C 1
ATOM 740 O O . ALA A 1 102 ? -20.420 -8.714 11.737 1.00 39.03 102 ALA A O 1
ATOM 741 N N . PRO A 1 103 ? -19.269 -7.195 10.530 1.00 38.66 103 PRO A N 1
ATOM 742 C CA . PRO A 1 103 ? -20.006 -7.495 9.317 1.00 38.66 103 PRO A CA 1
ATOM 743 C C . PRO A 1 103 ? -19.691 -8.937 8.900 1.00 38.66 103 PRO A C 1
ATOM 745 O O . PRO A 1 103 ? -18.574 -9.416 9.081 1.00 38.66 10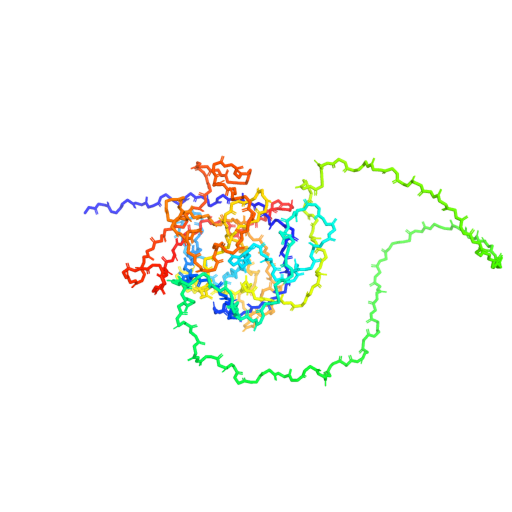3 PRO A O 1
ATOM 748 N N . ALA A 1 104 ? -20.694 -9.648 8.390 1.00 35.38 104 ALA A N 1
ATOM 749 C CA . ALA A 1 104 ? -20.565 -11.038 7.971 1.00 35.38 104 ALA A CA 1
ATOM 750 C C . ALA A 1 104 ? -19.787 -11.129 6.646 1.00 35.38 104 ALA A C 1
ATOM 752 O O . ALA A 1 104 ? -20.384 -11.379 5.603 1.00 35.38 104 ALA A O 1
ATOM 753 N N . TYR A 1 105 ? -18.479 -10.874 6.653 1.00 39.31 105 TYR A N 1
ATOM 754 C CA . TYR A 1 105 ? -17.616 -11.161 5.508 1.00 39.31 105 TYR A CA 1
ATOM 755 C C . TYR A 1 105 ? -16.709 -12.356 5.818 1.00 39.31 105 TYR A C 1
ATOM 757 O O . TYR A 1 105 ? -16.093 -12.439 6.876 1.00 39.31 105 TYR A O 1
ATOM 765 N N . MET A 1 106 ? -16.660 -13.279 4.852 1.00 39.50 106 MET A N 1
ATOM 766 C CA . MET A 1 106 ? -15.795 -14.465 4.763 1.00 39.50 106 MET A CA 1
ATOM 767 C C . MET A 1 106 ? -16.161 -15.705 5.597 1.00 39.50 106 MET A C 1
ATOM 769 O O . MET A 1 106 ? -15.292 -16.409 6.104 1.00 39.50 106 MET A O 1
ATOM 773 N N . GLU A 1 107 ? -17.437 -16.093 5.616 1.00 29.88 107 GLU A N 1
ATOM 774 C CA . GLU A 1 107 ? -17.796 -17.505 5.818 1.00 29.88 107 GLU A CA 1
ATOM 775 C C . GLU A 1 107 ? -17.696 -18.222 4.455 1.00 29.88 107 GLU A C 1
ATOM 777 O O . GLU A 1 107 ? -18.685 -18.347 3.735 1.00 29.88 107 GLU A O 1
ATOM 782 N N . GLY A 1 108 ? -16.481 -18.602 4.024 1.00 31.31 108 GLY A N 1
ATOM 783 C CA . GLY A 1 108 ? -16.350 -19.281 2.724 1.00 31.31 108 GLY A CA 1
ATOM 784 C C . GLY A 1 108 ? -14.973 -19.656 2.168 1.00 31.31 108 GLY A C 1
ATOM 785 O O . GLY A 1 108 ? -14.944 -20.448 1.232 1.00 31.31 108 GLY A O 1
ATOM 786 N N . ALA A 1 109 ? -13.848 -19.182 2.706 1.00 30.17 109 ALA A N 1
ATOM 787 C CA . ALA A 1 109 ? -12.527 -19.567 2.195 1.00 30.17 109 ALA A CA 1
ATOM 788 C C . ALA A 1 109 ? -11.768 -20.418 3.223 1.00 30.17 109 ALA A C 1
ATOM 790 O O . ALA A 1 109 ? -10.938 -19.926 3.978 1.00 30.17 109 ALA A O 1
ATOM 791 N N . SER A 1 110 ? -12.067 -21.718 3.264 1.00 26.92 110 SER A N 1
ATOM 792 C CA . SER A 1 110 ? -11.070 -22.695 3.710 1.00 26.92 110 SER A CA 1
ATOM 793 C C . SER A 1 110 ? -10.106 -22.927 2.547 1.00 26.92 110 SER A C 1
ATOM 795 O O . SER A 1 110 ? -10.564 -23.405 1.508 1.00 26.92 110 SER A O 1
ATOM 797 N N . PRO A 1 111 ? -8.801 -22.640 2.674 1.00 34.41 111 PRO A N 1
ATOM 798 C CA . PRO A 1 111 ? -7.842 -23.211 1.752 1.00 34.41 111 PRO A CA 1
ATOM 799 C C . PRO A 1 111 ? -7.739 -24.707 2.056 1.00 34.41 111 PRO A C 1
ATOM 801 O O . PRO A 1 111 ? -7.382 -25.125 3.160 1.00 34.41 111 PRO A O 1
ATOM 804 N N . GLU A 1 112 ? -8.100 -25.531 1.075 1.00 31.70 112 GLU A N 1
ATOM 805 C CA . GLU A 1 112 ? -7.687 -26.925 1.057 1.00 31.70 112 GLU A CA 1
ATOM 806 C C . GLU A 1 112 ? -6.150 -26.967 1.068 1.00 31.70 112 GLU A C 1
ATOM 808 O O . GLU A 1 112 ? -5.502 -26.491 0.141 1.00 31.70 112 GLU A O 1
ATOM 813 N N . GLY A 1 113 ? -5.573 -27.552 2.121 1.00 28.56 113 GLY A N 1
ATOM 814 C CA . GLY A 1 113 ? -4.193 -28.038 2.114 1.00 28.56 113 GLY A CA 1
ATOM 815 C C . GLY A 1 113 ? -3.126 -27.111 2.694 1.00 28.56 113 GLY A C 1
ATOM 816 O O . GLY A 1 113 ? -2.162 -26.794 2.009 1.00 28.56 113 GLY A O 1
ATOM 817 N N . SER A 1 114 ? -3.201 -26.788 3.988 1.00 30.34 114 SER A N 1
ATOM 818 C CA . SER A 1 114 ? -1.975 -26.545 4.763 1.00 30.34 114 SER A CA 1
ATOM 819 C C . SER A 1 114 ? -1.187 -27.861 4.857 1.00 30.34 114 SER A C 1
ATOM 821 O O . SER A 1 114 ? -1.742 -28.844 5.363 1.00 30.34 114 SER A O 1
ATOM 823 N N . PRO A 1 115 ? 0.079 -27.947 4.407 1.00 31.42 115 PRO A N 1
ATOM 824 C CA . PRO A 1 115 ? 0.927 -29.061 4.789 1.00 31.42 115 PRO A CA 1
ATOM 825 C C . PRO A 1 115 ? 1.178 -28.970 6.293 1.00 31.42 115 PRO A C 1
ATOM 827 O O . PRO A 1 115 ? 1.647 -27.955 6.803 1.00 31.42 115 PRO A O 1
ATOM 830 N N . ASP A 1 116 ? 0.816 -30.045 6.980 1.00 30.70 116 ASP A N 1
ATOM 831 C CA . ASP A 1 116 ? 1.144 -30.343 8.368 1.00 30.70 116 ASP A CA 1
ATOM 832 C C . ASP A 1 116 ? 2.589 -29.928 8.696 1.00 30.70 116 ASP A C 1
ATOM 834 O O . ASP A 1 116 ? 3.552 -30.390 8.072 1.00 30.70 116 ASP A O 1
ATOM 838 N N . GLY A 1 117 ? 2.724 -29.026 9.670 1.00 35.75 117 GLY A N 1
ATOM 839 C CA . GLY A 1 117 ? 3.990 -28.583 10.232 1.00 35.75 117 GLY A CA 1
ATOM 840 C C . GLY A 1 117 ? 4.659 -29.725 10.982 1.00 35.75 117 GLY A C 1
ATOM 841 O O . GLY A 1 117 ? 4.579 -29.799 12.203 1.00 35.75 117 GLY A O 1
ATOM 842 N N . SER A 1 118 ? 5.298 -30.637 10.250 1.00 32.75 118 SER A N 1
ATOM 843 C CA . SER A 1 118 ? 6.131 -31.723 10.772 1.00 32.75 118 SER A CA 1
ATOM 844 C C . SER A 1 118 ? 6.911 -32.416 9.643 1.00 32.75 118 SER A C 1
ATOM 846 O O . SER A 1 118 ? 6.643 -33.575 9.349 1.00 32.75 118 SER A O 1
ATOM 848 N N . ALA A 1 119 ? 7.871 -31.726 9.005 1.00 32.62 119 ALA A N 1
ATOM 849 C CA . ALA A 1 119 ? 9.157 -32.282 8.528 1.00 32.62 119 ALA A CA 1
ATOM 850 C C . ALA A 1 119 ? 9.808 -31.426 7.424 1.00 32.62 119 ALA A C 1
ATOM 852 O O . ALA A 1 119 ? 9.567 -31.646 6.244 1.00 32.62 119 ALA A O 1
ATOM 853 N N . MET A 1 120 ? 10.766 -30.579 7.795 1.00 35.31 120 MET A N 1
ATOM 854 C CA . MET A 1 120 ? 12.043 -30.464 7.078 1.00 35.31 120 MET A CA 1
ATOM 855 C C . MET A 1 120 ? 13.103 -30.364 8.179 1.00 35.31 120 MET A C 1
ATOM 857 O O . MET A 1 120 ? 13.080 -29.469 9.009 1.00 35.31 120 MET A O 1
ATOM 861 N N . GLY A 1 121 ? 13.903 -31.393 8.427 1.00 27.55 121 GLY A N 1
ATOM 862 C CA . GLY A 1 121 ? 14.861 -31.904 7.460 1.00 27.55 121 GLY A CA 1
ATOM 863 C C . GLY A 1 121 ? 16.215 -31.339 7.862 1.00 27.55 121 GLY A C 1
ATOM 864 O O . GLY A 1 121 ? 16.680 -30.351 7.313 1.00 27.55 121 GLY A O 1
ATOM 865 N N . GLN A 1 122 ? 16.805 -31.941 8.894 1.00 30.38 122 GLN A N 1
ATOM 866 C CA . GLN A 1 122 ? 18.188 -31.695 9.280 1.00 30.38 122 GLN A CA 1
ATOM 867 C C . GLN A 1 122 ? 19.106 -31.874 8.062 1.00 30.38 122 GLN A C 1
ATOM 869 O O . GLN A 1 122 ? 18.899 -32.800 7.278 1.00 30.38 122 GLN A O 1
ATOM 874 N N . ASN A 1 123 ? 20.176 -31.072 8.037 1.00 28.02 123 ASN A N 1
ATOM 875 C CA . ASN A 1 123 ? 21.420 -31.250 7.279 1.00 28.02 123 ASN A CA 1
ATOM 876 C C . ASN A 1 123 ? 21.569 -30.427 5.984 1.00 28.02 123 ASN A C 1
ATOM 878 O O . ASN A 1 123 ? 21.288 -30.919 4.900 1.00 28.02 123 ASN A O 1
ATOM 882 N N . MET A 1 124 ? 22.193 -29.250 6.105 1.00 31.75 124 MET A N 1
ATOM 883 C CA . MET A 1 124 ? 23.267 -28.840 5.192 1.00 31.75 124 MET A CA 1
ATOM 884 C C . MET A 1 124 ? 24.372 -28.130 5.983 1.00 31.75 124 MET A C 1
ATOM 886 O O . MET A 1 124 ? 24.305 -26.950 6.312 1.00 31.75 124 MET A O 1
ATOM 890 N N . THR A 1 125 ? 25.405 -28.900 6.312 1.00 30.42 125 THR A N 1
ATOM 891 C CA . THR A 1 125 ? 26.742 -28.413 6.650 1.00 30.42 125 THR A CA 1
ATOM 892 C C . THR A 1 125 ? 27.538 -28.122 5.374 1.00 30.42 125 THR A C 1
ATOM 894 O O . THR A 1 125 ? 27.617 -28.991 4.507 1.00 30.42 125 THR A O 1
ATOM 897 N N . GLY A 1 126 ? 28.237 -26.982 5.337 1.00 24.98 126 GLY A N 1
ATOM 898 C CA . GLY A 1 126 ? 29.272 -26.635 4.349 1.00 24.98 126 GLY A CA 1
ATOM 899 C C . GLY A 1 126 ? 28.752 -25.682 3.265 1.00 24.98 126 GLY A C 1
ATOM 900 O O . GLY A 1 126 ? 27.699 -25.916 2.704 1.00 24.98 126 GLY A O 1
ATOM 901 N N . SER A 1 127 ? 29.414 -24.591 2.891 1.00 29.41 127 SER A N 1
ATOM 902 C CA . SER A 1 127 ? 30.829 -24.267 3.017 1.00 29.41 127 SER A CA 1
ATOM 903 C C . SER A 1 127 ? 31.010 -22.753 2.889 1.00 29.41 127 SER A C 1
ATOM 905 O O . SER A 1 127 ? 30.733 -22.170 1.846 1.00 29.41 127 SER A O 1
ATOM 907 N N . SER A 1 128 ? 31.514 -22.126 3.947 1.00 30.22 128 SER A N 1
ATOM 908 C CA . SER A 1 128 ? 32.103 -20.792 3.914 1.00 30.22 128 SER A CA 1
ATOM 909 C C . SER A 1 128 ? 33.566 -20.893 3.463 1.00 30.22 128 SER A C 1
ATOM 911 O O . SER A 1 128 ? 34.396 -21.399 4.218 1.00 30.22 128 SER A O 1
ATOM 913 N N . VAL A 1 129 ? 33.901 -20.392 2.272 1.00 29.16 129 VAL A N 1
ATOM 914 C CA . VAL A 1 129 ? 35.267 -20.014 1.843 1.00 29.16 129 VAL A CA 1
ATOM 915 C C . VAL A 1 129 ? 35.092 -18.915 0.789 1.00 29.16 129 VAL A C 1
ATOM 917 O O . VAL A 1 129 ? 34.343 -19.117 -0.154 1.00 29.16 129 VAL A O 1
ATOM 920 N N . GLY A 1 130 ? 35.711 -17.741 0.843 1.00 26.23 130 GLY A N 1
ATOM 921 C CA . GLY A 1 130 ? 36.757 -17.166 1.692 1.00 26.23 130 GLY A CA 1
ATOM 922 C C . GLY A 1 130 ? 36.754 -15.648 1.440 1.00 26.23 130 GLY A C 1
ATOM 923 O O . GLY A 1 130 ? 35.868 -15.143 0.769 1.00 26.23 130 GLY A O 1
ATOM 924 N N . GLN A 1 131 ? 37.680 -14.807 1.865 1.00 30.20 131 GLN A N 1
ATOM 925 C CA . GLN A 1 131 ? 38.891 -14.865 2.667 1.00 30.20 131 GLN A CA 1
ATOM 926 C C . GLN A 1 131 ? 39.241 -13.378 2.847 1.00 30.20 131 GLN A C 1
ATOM 928 O O . GLN A 1 131 ? 39.318 -12.663 1.851 1.00 30.20 131 GLN A O 1
ATOM 933 N N . ASN A 1 132 ? 39.550 -12.925 4.060 1.00 28.94 132 ASN A N 1
ATOM 934 C CA . ASN A 1 132 ? 40.759 -12.125 4.221 1.00 28.94 132 ASN A CA 1
ATOM 935 C C . ASN A 1 132 ? 41.319 -12.277 5.637 1.00 28.94 132 ASN A C 1
ATOM 937 O O . ASN A 1 132 ? 40.611 -12.170 6.635 1.00 28.94 132 ASN A O 1
ATOM 941 N N . MET A 1 133 ? 42.606 -12.593 5.666 1.00 30.48 133 MET A N 1
ATOM 942 C CA . MET A 1 133 ? 43.472 -12.788 6.827 1.00 30.48 133 MET A CA 1
ATOM 943 C C . MET A 1 133 ? 43.883 -11.398 7.377 1.00 30.48 133 MET A C 1
ATOM 945 O O . MET A 1 133 ? 43.640 -10.396 6.719 1.00 30.48 133 MET A O 1
ATOM 949 N N . THR A 1 134 ? 44.489 -11.160 8.543 1.00 29.02 134 THR A N 1
ATOM 950 C CA . THR A 1 134 ? 45.526 -11.829 9.352 1.00 29.02 134 THR A CA 1
ATOM 951 C C . THR A 1 134 ? 45.605 -11.073 10.691 1.00 29.02 134 THR A C 1
ATOM 953 O O . THR A 1 134 ? 45.525 -9.846 10.675 1.00 29.02 134 THR A O 1
ATOM 956 N N . GLY A 1 135 ? 45.898 -11.745 11.813 1.00 26.55 135 GLY A N 1
ATOM 957 C CA . GLY A 1 135 ? 46.315 -11.052 13.044 1.00 26.55 135 GLY A CA 1
ATOM 958 C C . GLY A 1 135 ? 46.327 -11.905 14.317 1.00 26.55 135 GLY A C 1
ATOM 959 O O . GLY A 1 135 ? 45.383 -11.861 15.091 1.00 26.55 135 GLY A O 1
ATOM 960 N N . SER A 1 136 ? 47.408 -12.668 14.502 1.00 27.75 136 SER A N 1
ATOM 961 C CA . SER A 1 136 ? 47.997 -13.245 15.734 1.00 27.75 136 SER A CA 1
ATOM 962 C C . SER A 1 136 ? 47.584 -12.556 17.061 1.00 27.75 136 SER A C 1
ATOM 964 O O . SER A 1 136 ? 47.443 -11.345 17.083 1.00 27.75 136 SER A O 1
ATOM 966 N N . SER A 1 137 ? 47.464 -13.173 18.244 1.00 27.42 137 SER A N 1
ATOM 967 C CA . SER A 1 137 ? 48.153 -14.327 18.837 1.00 27.42 137 SER A CA 1
ATOM 968 C C . SER A 1 137 ? 47.569 -14.680 20.223 1.00 27.42 137 SER A C 1
ATOM 970 O O . SER A 1 137 ? 47.290 -13.781 21.007 1.00 27.42 137 SER A O 1
ATOM 972 N N . ALA A 1 138 ? 47.554 -15.983 20.527 1.00 26.38 138 ALA A N 1
ATOM 973 C CA . ALA A 1 138 ? 47.927 -16.654 21.786 1.00 26.38 138 ALA A CA 1
ATOM 974 C C . ALA A 1 138 ? 47.344 -16.229 23.160 1.00 26.38 138 ALA A C 1
ATOM 976 O O . ALA A 1 138 ? 47.692 -15.189 23.706 1.00 26.38 138 ALA A O 1
ATOM 977 N N . GLY A 1 139 ? 46.732 -17.217 23.834 1.00 25.41 139 GLY A N 1
ATOM 978 C CA . GLY A 1 139 ? 47.147 -17.603 25.192 1.00 25.41 139 GLY A CA 1
ATOM 979 C C . GLY A 1 139 ? 46.053 -17.669 26.262 1.00 25.41 139 GLY A C 1
ATOM 980 O O . GLY A 1 139 ? 45.419 -16.668 26.557 1.00 25.41 139 GLY A O 1
ATOM 981 N N . GLY A 1 140 ? 45.948 -18.819 26.944 1.00 26.31 140 GLY A N 1
ATOM 982 C CA . GLY A 1 140 ? 45.582 -18.838 28.370 1.00 26.31 140 GLY A CA 1
ATOM 983 C C . GLY A 1 140 ? 44.356 -19.658 28.772 1.00 26.31 140 GLY A C 1
ATOM 984 O O . GLY A 1 140 ? 43.228 -19.200 28.705 1.00 26.31 140 GLY A O 1
ATOM 985 N N . SER A 1 141 ? 44.627 -20.864 29.259 1.00 25.59 141 SER A N 1
ATOM 986 C CA . SER A 1 141 ? 43.724 -21.839 29.878 1.00 25.59 141 SER A CA 1
ATOM 987 C C . SER A 1 141 ? 43.084 -21.402 31.216 1.00 25.59 141 SER A C 1
ATOM 989 O O . SER A 1 141 ? 43.675 -20.648 31.983 1.00 25.59 141 SER A O 1
ATOM 991 N N . SER A 1 142 ? 41.974 -22.094 31.527 1.00 27.55 142 SER A N 1
ATOM 992 C CA . SER A 1 142 ? 41.456 -22.558 32.837 1.00 27.55 142 SER A CA 1
ATOM 993 C C . SER A 1 142 ? 40.710 -21.608 33.786 1.00 27.55 142 SER A C 1
ATOM 995 O O . SER A 1 142 ? 41.319 -20.791 34.459 1.00 27.55 142 SER A O 1
ATOM 997 N N . GLY A 1 143 ? 39.428 -21.939 34.013 1.00 24.48 143 GLY A N 1
ATOM 998 C CA . GLY A 1 143 ? 39.019 -22.623 35.250 1.00 24.48 143 GLY A CA 1
ATOM 999 C C . GLY A 1 143 ? 38.204 -21.829 36.281 1.00 24.48 143 GLY A C 1
ATOM 1000 O O . GLY A 1 143 ? 38.735 -20.941 36.928 1.00 24.48 143 GLY A O 1
ATOM 1001 N N . GLY A 1 144 ? 36.982 -22.307 36.561 1.00 24.00 144 GLY A N 1
ATOM 1002 C CA . GLY A 1 144 ? 36.470 -22.412 37.938 1.00 24.00 144 GLY A CA 1
ATOM 1003 C C . GLY A 1 144 ? 35.420 -21.397 38.418 1.00 24.00 144 GLY A C 1
ATOM 1004 O O . GLY A 1 144 ? 35.762 -20.313 38.859 1.00 24.00 144 GLY A O 1
ATOM 1005 N N . GLY A 1 145 ? 34.162 -21.855 38.403 1.00 24.91 145 GLY A N 1
ATOM 1006 C CA . GLY A 1 145 ? 33.015 -21.580 39.291 1.00 24.91 145 GLY A CA 1
ATOM 1007 C C . GLY A 1 145 ? 32.996 -20.410 40.290 1.00 24.91 145 GLY A C 1
ATOM 1008 O O . GLY A 1 145 ? 33.862 -20.286 41.149 1.00 24.91 145 GLY A O 1
ATOM 1009 N N . GLY A 1 146 ? 31.864 -19.696 40.297 1.00 23.75 146 GLY A N 1
ATOM 1010 C CA . GLY A 1 146 ? 31.410 -18.867 41.418 1.00 23.75 146 GLY A CA 1
ATOM 1011 C C . GLY A 1 146 ? 30.227 -17.960 41.056 1.00 23.75 146 GLY A C 1
ATOM 1012 O O . GLY A 1 146 ? 30.412 -16.948 40.400 1.00 23.75 146 GLY A O 1
ATOM 1013 N N . SER A 1 147 ? 29.019 -18.324 41.491 1.00 27.39 147 SER A N 1
ATOM 1014 C CA . SER A 1 147 ? 27.907 -17.393 41.789 1.00 27.39 147 SER A CA 1
ATOM 1015 C C . SER A 1 147 ? 28.085 -16.964 43.267 1.00 27.39 147 SER A C 1
ATOM 1017 O O . SER A 1 147 ? 28.650 -17.795 43.994 1.00 27.39 147 SER A O 1
ATOM 1019 N N . PRO A 1 148 ? 27.678 -15.772 43.774 1.00 41.19 148 PRO A N 1
ATOM 1020 C CA . PRO A 1 148 ? 26.393 -15.096 43.521 1.00 41.19 148 PRO A CA 1
ATOM 1021 C C . PRO A 1 148 ? 26.431 -13.546 43.435 1.00 41.19 148 PRO A C 1
ATOM 1023 O O . PRO A 1 148 ? 27.466 -12.932 43.658 1.00 41.19 148 PRO A O 1
ATOM 1026 N N . ASP A 1 149 ? 25.274 -12.956 43.106 1.00 31.42 149 ASP A N 1
ATOM 1027 C CA . ASP A 1 149 ? 24.824 -11.568 43.332 1.00 31.42 149 ASP A CA 1
ATOM 1028 C C . ASP A 1 149 ? 25.834 -10.409 43.193 1.00 31.42 149 ASP A C 1
ATOM 1030 O O . ASP A 1 149 ? 26.599 -10.118 44.111 1.00 31.42 149 ASP A O 1
ATOM 1034 N N . ASP A 1 150 ? 25.698 -9.625 42.115 1.00 26.41 150 ASP A N 1
ATOM 1035 C CA . ASP A 1 150 ? 26.048 -8.201 42.149 1.00 26.41 150 ASP A CA 1
ATOM 1036 C C . ASP A 1 150 ? 25.039 -7.353 41.360 1.00 26.41 150 ASP A C 1
ATOM 1038 O O . ASP A 1 150 ? 24.919 -7.406 40.134 1.00 26.41 150 ASP A O 1
ATOM 1042 N N . THR A 1 151 ? 24.290 -6.566 42.123 1.00 34.16 151 THR A N 1
ATOM 1043 C CA . THR A 1 151 ? 23.458 -5.454 41.686 1.00 34.16 151 THR A CA 1
ATOM 1044 C C . THR A 1 151 ? 24.304 -4.415 40.956 1.00 34.16 151 THR A C 1
ATOM 1046 O O . THR A 1 151 ? 24.913 -3.550 41.581 1.00 34.16 151 THR A O 1
ATOM 1049 N N . THR A 1 152 ? 24.280 -4.432 39.626 1.00 26.58 152 THR A N 1
ATOM 1050 C CA . THR A 1 152 ? 24.769 -3.313 38.817 1.00 26.58 152 THR A CA 1
ATOM 1051 C C . THR A 1 152 ? 23.614 -2.680 38.058 1.00 26.58 152 THR A C 1
ATOM 1053 O O . THR A 1 152 ? 23.098 -3.187 37.069 1.00 26.58 152 THR A O 1
ATOM 1056 N N . THR A 1 153 ? 23.200 -1.526 38.572 1.00 30.94 153 THR A N 1
ATOM 1057 C CA . THR A 1 153 ? 22.448 -0.501 37.855 1.00 30.94 153 THR A CA 1
ATOM 1058 C C . THR A 1 153 ? 23.162 -0.171 36.544 1.00 30.94 153 THR A C 1
ATOM 1060 O O . THR A 1 153 ? 24.139 0.580 36.548 1.00 30.94 153 THR A O 1
ATOM 1063 N N . VAL A 1 154 ? 22.690 -0.710 35.421 1.00 26.72 154 VAL A N 1
ATOM 1064 C CA . VAL A 1 154 ? 23.034 -0.172 34.102 1.00 26.72 154 VAL A CA 1
ATOM 1065 C C . VAL A 1 154 ? 22.100 0.992 33.815 1.00 26.72 154 VAL A C 1
ATOM 1067 O O . VAL A 1 154 ? 20.879 0.862 33.765 1.00 26.72 154 VAL A O 1
ATOM 1070 N N . ALA A 1 155 ? 22.721 2.164 33.762 1.00 25.59 155 ALA A N 1
ATOM 1071 C CA . ALA A 1 155 ? 22.089 3.451 33.607 1.00 25.59 155 ALA A CA 1
ATOM 1072 C C . ALA A 1 155 ? 21.202 3.502 32.358 1.00 25.59 155 ALA A C 1
ATOM 1074 O O . ALA A 1 155 ? 21.631 3.187 31.250 1.00 25.59 155 ALA A O 1
ATOM 1075 N N . ALA A 1 156 ? 19.979 3.980 32.577 1.00 31.19 156 ALA A N 1
ATOM 1076 C CA . ALA A 1 156 ? 19.122 4.552 31.558 1.00 31.19 156 ALA A CA 1
ATOM 1077 C C . ALA A 1 156 ? 19.893 5.623 30.773 1.00 31.19 156 ALA A C 1
ATOM 1079 O O . ALA A 1 156 ? 20.461 6.544 31.365 1.00 31.19 156 ALA A O 1
ATOM 1080 N N . GLY A 1 157 ? 19.899 5.508 29.447 1.00 30.92 157 GLY A N 1
ATOM 1081 C CA . GLY A 1 157 ? 20.529 6.513 28.601 1.00 30.92 157 GLY A CA 1
ATOM 1082 C C . GLY A 1 157 ? 20.881 6.037 27.202 1.00 30.92 157 GLY A C 1
ATOM 1083 O O . GLY A 1 157 ? 22.025 6.190 26.794 1.00 30.92 157 GLY A O 1
ATOM 1084 N N . VAL A 1 158 ? 19.912 5.520 26.446 1.00 27.52 158 VAL A N 1
ATOM 1085 C CA . VAL A 1 158 ? 19.951 5.672 24.987 1.00 27.52 158 VAL A CA 1
ATOM 1086 C C . VAL A 1 158 ? 18.777 6.558 24.596 1.00 27.52 158 VAL A C 1
ATOM 1088 O O . VAL A 1 158 ? 17.611 6.198 24.716 1.00 27.52 158 VAL A O 1
ATOM 1091 N N . SER A 1 159 ? 19.119 7.802 24.274 1.00 25.30 159 SER A N 1
ATOM 1092 C CA . SER A 1 159 ? 18.215 8.838 23.789 1.00 25.30 159 SER A CA 1
ATOM 1093 C C . SER A 1 159 ? 17.472 8.378 22.539 1.00 25.30 159 SER A C 1
ATOM 1095 O O . SER A 1 159 ? 18.034 7.637 21.736 1.00 25.30 159 SER A O 1
ATOM 1097 N N . ALA A 1 160 ? 16.254 8.892 22.360 1.00 32.03 160 ALA A N 1
ATOM 1098 C CA . ALA A 1 160 ? 15.398 8.777 21.181 1.00 32.03 160 ALA A CA 1
ATOM 1099 C C . ALA A 1 160 ? 16.095 9.229 19.877 1.00 32.03 160 ALA A C 1
ATOM 1101 O O . ALA A 1 160 ? 15.861 10.320 19.368 1.00 32.03 160 ALA A O 1
ATOM 1102 N N . ALA A 1 161 ? 16.997 8.391 19.369 1.00 28.72 161 ALA A N 1
ATOM 1103 C CA . ALA A 1 161 ? 17.791 8.622 18.165 1.00 28.72 161 ALA A CA 1
ATOM 1104 C C . ALA A 1 161 ? 18.019 7.332 17.349 1.00 28.72 161 ALA A C 1
ATOM 1106 O O . ALA A 1 161 ? 18.813 7.335 16.415 1.00 28.72 161 ALA A O 1
ATOM 1107 N N . ALA A 1 162 ? 17.331 6.232 17.682 1.00 30.17 162 ALA A N 1
ATOM 1108 C CA . ALA A 1 162 ? 17.434 4.955 16.966 1.00 30.17 162 ALA A CA 1
ATOM 1109 C C . ALA A 1 162 ? 16.348 4.749 15.890 1.00 30.17 162 ALA A C 1
ATOM 1111 O O . ALA A 1 162 ? 16.331 3.708 15.251 1.00 30.17 162 ALA A O 1
ATOM 1112 N N . ALA A 1 163 ? 15.484 5.742 15.646 1.00 36.06 163 ALA A N 1
ATOM 1113 C CA . ALA A 1 163 ? 14.558 5.750 14.505 1.00 36.06 163 ALA A CA 1
ATOM 1114 C C . ALA A 1 163 ? 15.190 6.337 13.221 1.00 36.06 163 ALA A C 1
ATOM 1116 O O . ALA A 1 163 ? 14.502 6.540 12.235 1.00 36.06 163 ALA A O 1
ATOM 1117 N N . ALA A 1 164 ? 16.495 6.643 13.229 1.00 32.88 164 ALA A N 1
ATOM 1118 C CA . ALA A 1 164 ? 17.177 7.362 12.144 1.00 32.88 164 ALA A CA 1
ATOM 1119 C C . ALA A 1 164 ? 18.230 6.528 11.385 1.00 32.88 164 ALA A C 1
ATOM 1121 O O . ALA A 1 164 ? 19.051 7.075 10.653 1.00 32.88 164 ALA A O 1
ATOM 1122 N N . ALA A 1 165 ? 18.235 5.207 11.548 1.00 32.50 165 ALA A N 1
ATOM 1123 C CA . ALA A 1 165 ? 19.023 4.306 10.715 1.00 32.50 165 ALA A CA 1
ATOM 1124 C C . ALA A 1 165 ? 18.181 3.056 10.489 1.00 32.50 165 ALA A C 1
ATOM 1126 O O . ALA A 1 165 ? 17.805 2.433 11.475 1.00 32.50 165 ALA A O 1
ATOM 1127 N N . GLY A 1 166 ? 17.867 2.726 9.232 1.00 46.31 166 GLY A N 1
ATOM 1128 C CA . GLY A 1 166 ? 17.011 1.606 8.815 1.00 46.31 166 GLY A CA 1
ATOM 1129 C C . GLY A 1 166 ? 17.509 0.226 9.256 1.00 46.31 166 GLY A C 1
ATOM 1130 O O . GLY A 1 166 ? 17.924 -0.591 8.441 1.00 46.31 166 GLY A O 1
ATOM 1131 N N . GLN A 1 167 ? 17.520 -0.027 10.559 1.00 51.16 167 GLN A N 1
ATOM 1132 C CA . GLN A 1 167 ? 17.719 -1.334 11.155 1.00 51.16 167 GLN A CA 1
ATOM 1133 C C . GLN A 1 167 ? 16.371 -2.045 11.137 1.00 51.16 167 GLN A C 1
ATOM 1135 O O . GLN A 1 167 ? 15.427 -1.595 11.784 1.00 51.16 167 GLN A O 1
ATOM 1140 N N . GLN A 1 168 ? 16.292 -3.134 10.373 1.00 67.44 168 GLN A N 1
ATOM 1141 C CA . GLN A 1 168 ? 15.146 -4.036 10.409 1.00 67.44 168 GLN A CA 1
ATOM 1142 C C . GLN A 1 168 ? 15.016 -4.623 11.816 1.00 67.44 168 GLN A C 1
ATOM 1144 O O . GLN A 1 168 ? 16.017 -5.028 12.421 1.00 67.44 168 GLN A O 1
ATOM 1149 N N . SER A 1 169 ? 13.796 -4.651 12.342 1.00 76.06 169 SER A N 1
ATOM 1150 C CA . SER A 1 169 ? 13.520 -5.313 13.612 1.00 76.06 169 SER A CA 1
ATOM 1151 C C . SER A 1 169 ? 13.691 -6.826 13.458 1.00 76.06 169 SER A C 1
ATOM 1153 O O . SER A 1 169 ? 13.475 -7.387 12.385 1.00 76.06 169 SER A O 1
ATOM 1155 N N . ALA A 1 170 ? 14.067 -7.511 14.538 1.00 81.56 170 ALA A N 1
ATOM 1156 C CA . ALA A 1 170 ? 13.993 -8.969 14.562 1.00 81.56 170 ALA A CA 1
ATOM 1157 C C . ALA A 1 170 ? 12.526 -9.408 14.642 1.00 81.56 170 ALA A C 1
ATOM 1159 O O . ALA A 1 170 ? 11.743 -8.796 15.374 1.00 81.56 170 ALA A O 1
ATOM 1160 N N . THR A 1 171 ? 12.166 -10.467 13.918 1.00 86.12 171 THR A N 1
ATOM 1161 C CA . THR A 1 171 ? 10.811 -11.016 13.977 1.00 86.12 171 THR A CA 1
ATOM 1162 C C . THR A 1 171 ? 10.505 -11.600 15.354 1.00 86.12 171 THR A C 1
ATOM 1164 O O . THR A 1 171 ? 11.371 -12.161 16.030 1.00 86.12 171 THR A O 1
ATOM 1167 N N . THR A 1 172 ? 9.255 -11.458 15.786 1.00 87.69 172 THR A N 1
ATOM 1168 C CA . THR A 1 172 ? 8.746 -11.968 17.063 1.00 87.69 172 THR A CA 1
ATOM 1169 C C . THR A 1 172 ? 7.833 -13.183 16.918 1.00 87.69 172 THR A C 1
ATOM 1171 O O . THR A 1 172 ? 7.548 -13.857 17.906 1.00 87.69 172 THR A O 1
ATOM 1174 N N . ASP A 1 173 ? 7.362 -13.452 15.704 1.00 88.56 173 ASP A N 1
ATOM 1175 C CA . ASP A 1 173 ? 6.467 -14.546 15.328 1.00 88.56 173 ASP A CA 1
ATOM 1176 C C . ASP A 1 173 ? 6.634 -14.863 13.831 1.00 88.56 173 ASP A C 1
ATOM 1178 O O . ASP A 1 173 ? 7.447 -14.239 13.151 1.00 88.56 173 ASP A O 1
ATOM 1182 N N . ASP A 1 174 ? 5.906 -15.864 13.342 1.00 90.62 174 ASP A N 1
ATOM 1183 C CA . ASP A 1 174 ? 5.936 -16.367 11.965 1.00 90.62 174 ASP A CA 1
ATOM 1184 C C . ASP A 1 174 ? 4.677 -15.995 11.162 1.00 90.62 174 ASP A C 1
ATOM 1186 O O . ASP A 1 174 ? 4.412 -16.573 10.105 1.00 90.62 174 ASP A O 1
ATOM 1190 N N . TYR A 1 175 ? 3.872 -15.044 11.649 1.00 92.94 175 TYR A N 1
ATOM 1191 C CA . TYR A 1 175 ? 2.710 -14.594 10.896 1.00 92.94 175 TYR A CA 1
ATOM 1192 C C . TYR A 1 175 ? 3.140 -13.837 9.641 1.00 92.94 175 TYR A C 1
ATOM 1194 O O . TYR A 1 175 ? 4.041 -13.005 9.695 1.00 92.94 175 TYR A O 1
ATOM 1202 N N . MET A 1 176 ? 2.399 -14.037 8.547 1.00 94.19 176 MET A N 1
ATOM 1203 C CA . MET A 1 176 ? 2.671 -13.381 7.263 1.00 94.19 176 MET A CA 1
ATOM 1204 C C . MET A 1 176 ? 1.481 -12.614 6.683 1.00 94.19 176 MET A C 1
ATOM 1206 O O . MET A 1 176 ? 1.580 -12.086 5.578 1.00 94.19 176 MET A O 1
ATOM 1210 N N . TRP A 1 177 ? 0.364 -12.504 7.408 1.00 97.06 177 TRP A N 1
ATOM 1211 C CA . TRP A 1 177 ? -0.817 -11.782 6.930 1.00 97.06 177 TRP A CA 1
ATOM 1212 C C . TRP A 1 177 ? -0.489 -10.338 6.533 1.00 97.06 177 TRP A C 1
ATOM 1214 O O . TRP A 1 177 ? 0.401 -9.708 7.100 1.00 97.06 177 TRP A O 1
ATOM 1224 N N . LEU A 1 178 ? -1.225 -9.809 5.558 1.00 98.25 178 LEU A N 1
ATOM 1225 C CA . LEU A 1 178 ? -1.095 -8.453 5.012 1.00 98.25 178 LEU A CA 1
ATOM 1226 C C . LEU A 1 178 ? 0.285 -8.129 4.417 1.00 98.25 178 LEU A C 1
ATOM 1228 O O . LEU A 1 178 ? 0.744 -6.987 4.476 1.00 98.25 178 LEU A O 1
ATOM 1232 N N . ARG A 1 179 ? 0.922 -9.146 3.829 1.00 98.25 179 ARG A N 1
ATOM 1233 C CA . ARG A 1 179 ? 2.157 -9.059 3.034 1.00 98.25 179 ARG A CA 1
ATOM 1234 C C . ARG A 1 179 ? 1.972 -9.788 1.712 1.00 98.25 179 ARG A C 1
ATOM 1236 O O . ARG A 1 179 ? 1.337 -10.844 1.713 1.00 98.25 179 ARG A O 1
ATOM 1243 N N . GLY A 1 180 ? 2.517 -9.300 0.610 1.00 97.38 180 GLY A N 1
ATOM 1244 C CA . GLY A 1 180 ? 2.468 -10.057 -0.636 1.00 97.38 180 GLY A CA 1
ATOM 1245 C C . GLY A 1 180 ? 3.132 -9.370 -1.810 1.00 97.38 180 GLY A C 1
ATOM 1246 O O . GLY A 1 180 ? 3.258 -8.150 -1.844 1.00 97.38 180 GLY A O 1
ATOM 1247 N N . VAL A 1 181 ? 3.495 -10.196 -2.782 1.00 98.12 181 VAL A N 1
ATOM 1248 C CA . VAL A 1 181 ? 4.142 -9.810 -4.029 1.00 98.12 181 VAL A CA 1
ATOM 1249 C C . VAL A 1 181 ? 3.218 -10.157 -5.193 1.00 98.12 181 VAL A C 1
ATOM 1251 O O . VAL A 1 181 ? 2.604 -11.225 -5.210 1.00 98.12 181 VAL A O 1
ATOM 1254 N N . GLN A 1 182 ? 3.120 -9.262 -6.169 1.00 97.94 182 GLN A N 1
ATOM 1255 C CA . GLN A 1 182 ? 2.472 -9.503 -7.461 1.00 97.94 182 GLN A CA 1
ATOM 1256 C C . GLN A 1 182 ? 3.393 -9.004 -8.575 1.00 97.94 182 GLN A C 1
ATOM 1258 O O . GLN A 1 182 ? 4.089 -8.006 -8.393 1.00 97.94 182 GLN A O 1
ATOM 1263 N N . GLN A 1 183 ? 3.387 -9.678 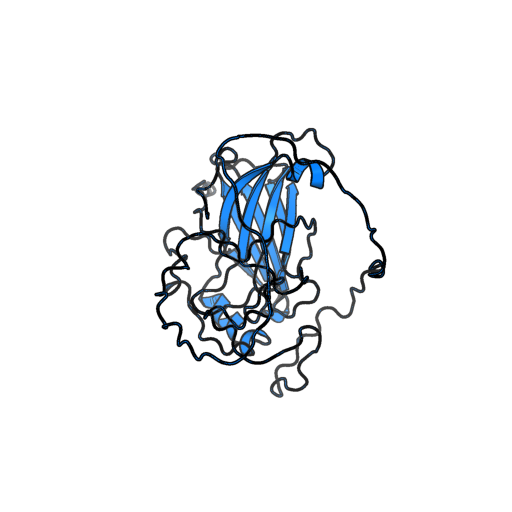-9.722 1.00 97.19 183 GLN A N 1
ATOM 1264 C CA . GLN A 1 183 ? 4.088 -9.227 -10.924 1.00 97.19 183 GLN A CA 1
ATOM 1265 C C . GLN A 1 183 ? 3.157 -8.354 -11.774 1.00 97.19 183 GLN A C 1
ATOM 1267 O O . GLN A 1 183 ? 1.978 -8.681 -11.924 1.00 97.19 183 GLN A O 1
ATOM 1272 N N . THR A 1 184 ? 3.662 -7.236 -12.297 1.00 98.12 184 THR A N 1
ATOM 1273 C CA . THR A 1 184 ? 2.894 -6.337 -13.159 1.00 98.12 184 THR A CA 1
ATOM 1274 C C . THR A 1 184 ? 2.588 -6.981 -14.507 1.00 98.12 184 THR A C 1
ATOM 1276 O O . THR A 1 184 ? 3.438 -7.635 -15.108 1.00 98.12 184 THR A O 1
ATOM 1279 N N . ASP A 1 185 ? 1.367 -6.770 -14.997 1.00 97.44 185 ASP A N 1
ATOM 1280 C CA . ASP A 1 185 ? 0.935 -7.237 -16.316 1.00 97.44 185 ASP A CA 1
ATOM 1281 C C . ASP A 1 185 ? 1.374 -6.305 -17.470 1.00 97.44 185 ASP A C 1
ATOM 1283 O O . ASP A 1 185 ? 2.175 -5.384 -17.293 1.00 97.44 185 ASP A O 1
ATOM 1287 N N . GLU A 1 186 ? 0.834 -6.536 -18.675 1.00 97.81 186 GLU A N 1
ATOM 1288 C CA . GLU A 1 186 ? 1.130 -5.745 -19.882 1.00 97.81 186 GLU A CA 1
ATOM 1289 C C . GLU A 1 186 ? 0.746 -4.257 -19.775 1.00 97.81 186 GLU A C 1
ATOM 1291 O O . GLU A 1 186 ? 1.301 -3.429 -20.498 1.00 97.81 186 GLU A O 1
ATOM 1296 N N . ASP A 1 187 ? -0.163 -3.914 -18.858 1.00 98.00 187 ASP A N 1
ATOM 1297 C CA . ASP A 1 187 ? -0.588 -2.545 -18.561 1.00 98.00 187 ASP A CA 1
ATOM 1298 C C . ASP A 1 187 ? 0.147 -1.963 -17.336 1.00 98.00 187 ASP A C 1
ATOM 1300 O O . ASP A 1 187 ? -0.132 -0.829 -16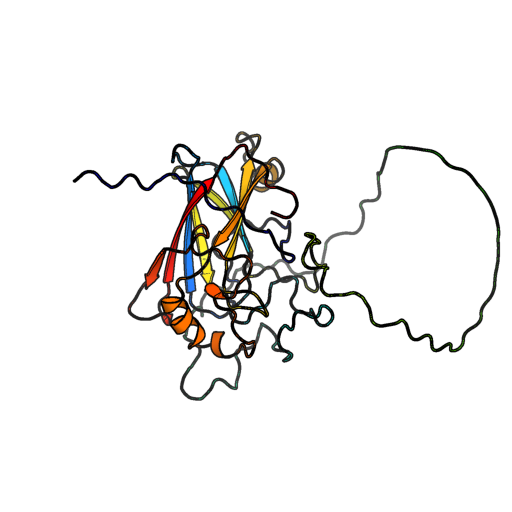.912 1.00 98.00 187 ASP A O 1
ATOM 1304 N N . GLY A 1 188 ? 1.108 -2.708 -16.774 1.00 98.19 188 GLY A N 1
ATOM 1305 C CA . GLY A 1 188 ? 1.867 -2.327 -15.587 1.00 98.19 188 GLY A CA 1
ATOM 1306 C C . GLY A 1 188 ? 1.049 -2.478 -14.305 1.00 98.19 188 GLY A C 1
ATOM 1307 O O . GLY A 1 188 ? 1.348 -1.818 -13.311 1.00 98.19 188 GLY A O 1
ATOM 1308 N N . MET A 1 189 ? -0.026 -3.268 -14.324 1.00 98.62 189 MET A N 1
ATOM 1309 C CA . MET A 1 189 ? -0.997 -3.343 -13.236 1.00 98.62 189 MET A CA 1
ATOM 1310 C C . MET A 1 189 ? -0.735 -4.524 -12.306 1.00 98.62 189 MET A C 1
ATOM 1312 O O . MET A 1 189 ? -0.412 -5.625 -12.742 1.00 98.62 189 MET A O 1
ATOM 1316 N N . VAL A 1 190 ? -0.972 -4.299 -11.015 1.00 98.81 190 VAL A N 1
ATOM 1317 C CA . VAL A 1 190 ? -1.157 -5.344 -10.002 1.00 98.81 190 VAL A CA 1
ATOM 1318 C C . VAL A 1 190 ? -2.426 -5.081 -9.199 1.00 98.81 190 VAL A C 1
ATOM 1320 O O . VAL A 1 190 ? -2.833 -3.931 -8.994 1.00 98.81 190 VAL A O 1
ATOM 1323 N N . GLU A 1 191 ? -3.038 -6.154 -8.705 1.00 98.69 191 GLU A N 1
ATOM 1324 C CA . GLU A 1 191 ? -4.215 -6.095 -7.840 1.00 98.69 191 GLU A CA 1
ATOM 1325 C C . GLU A 1 191 ? -3.998 -6.922 -6.569 1.00 98.69 191 GLU A C 1
ATOM 1327 O O . GLU A 1 191 ? -3.564 -8.075 -6.636 1.00 98.69 191 GLU A O 1
ATOM 1332 N N . PHE A 1 192 ? -4.344 -6.339 -5.420 1.00 98.81 192 PHE A N 1
ATOM 1333 C CA . PHE A 1 192 ? -4.307 -6.990 -4.116 1.00 98.81 192 PHE A CA 1
ATOM 1334 C C . PHE A 1 192 ? -5.664 -6.912 -3.417 1.00 98.81 192 PHE A C 1
ATOM 1336 O O . PHE A 1 192 ? -6.260 -5.840 -3.314 1.00 98.81 192 PHE A O 1
ATOM 1343 N N . GLU A 1 193 ? -6.121 -8.032 -2.863 1.00 98.69 193 GLU A N 1
ATOM 1344 C CA . GLU A 1 193 ? -7.233 -8.073 -1.914 1.00 98.69 193 GLU A CA 1
ATOM 1345 C C . GLU A 1 193 ? -6.666 -8.002 -0.489 1.00 98.69 193 GLU A C 1
ATOM 1347 O O . GLU A 1 193 ? -6.004 -8.927 -0.005 1.00 98.69 193 GLU A O 1
ATOM 1352 N N . THR A 1 194 ? -6.923 -6.889 0.194 1.00 98.69 194 THR A N 1
ATOM 1353 C CA . THR A 1 194 ? -6.433 -6.596 1.546 1.00 98.69 194 THR A CA 1
ATOM 1354 C C . THR A 1 194 ? -7.550 -5.981 2.400 1.00 98.69 194 THR A C 1
ATOM 1356 O O . THR A 1 194 ? -8.732 -6.039 2.054 1.00 98.69 194 THR A O 1
ATOM 1359 N N . ILE A 1 195 ? -7.189 -5.404 3.542 1.00 98.75 195 ILE A N 1
ATOM 1360 C CA . ILE A 1 195 ? -8.048 -4.537 4.347 1.00 98.75 195 ILE A CA 1
ATOM 1361 C C . ILE A 1 195 ? -7.447 -3.135 4.427 1.00 98.75 195 ILE A C 1
ATOM 1363 O O . ILE A 1 195 ? -6.238 -2.962 4.280 1.00 98.75 195 ILE A O 1
ATOM 1367 N N . VAL A 1 196 ? -8.256 -2.125 4.744 1.00 98.69 196 VAL A N 1
ATOM 1368 C CA . VAL A 1 196 ? -7.710 -0.815 5.130 1.00 98.69 196 VAL A CA 1
ATOM 1369 C C . VAL A 1 196 ? -6.840 -0.999 6.390 1.00 98.69 196 VAL A C 1
ATOM 1371 O O . VAL A 1 196 ? -7.333 -1.586 7.362 1.00 98.69 196 VAL A O 1
ATOM 1374 N N . PRO A 1 197 ? -5.568 -0.553 6.402 1.00 98.50 197 PRO A N 1
ATOM 1375 C CA . PRO A 1 197 ? -4.694 -0.679 7.568 1.00 98.50 197 PRO A CA 1
ATOM 1376 C C . PRO A 1 197 ? -5.224 0.132 8.748 1.00 98.50 197 PRO A C 1
ATOM 1378 O O . PRO A 1 197 ? -6.028 1.042 8.568 1.00 98.50 197 PRO A O 1
ATOM 1381 N N . GLY A 1 198 ? -4.777 -0.206 9.955 1.00 97.50 198 GLY A N 1
ATOM 1382 C CA . GLY A 1 198 ? -4.944 0.627 11.143 1.00 97.50 198 GLY A CA 1
ATOM 1383 C C . GLY A 1 198 ? -3.875 1.719 11.232 1.00 97.50 198 GLY A C 1
ATOM 1384 O O . GLY A 1 198 ? -3.319 2.173 10.233 1.00 97.50 198 GLY A O 1
ATOM 1385 N N . TRP A 1 199 ? -3.581 2.153 12.455 1.00 95.25 199 TRP A N 1
ATOM 1386 C CA . TRP A 1 199 ? -2.469 3.056 12.761 1.00 95.25 199 TRP A CA 1
ATOM 1387 C C . TRP A 1 199 ? -1.693 2.531 13.967 1.00 95.25 199 TRP A C 1
ATOM 1389 O O . TRP A 1 199 ? -2.165 1.658 14.685 1.00 95.25 199 TRP A O 1
ATOM 1399 N N . TYR A 1 200 ? -0.501 3.068 14.197 1.00 91.00 200 TYR A N 1
ATOM 1400 C CA . TYR A 1 200 ? 0.293 2.789 15.391 1.00 91.00 200 TYR A CA 1
ATOM 1401 C C . TYR A 1 200 ? 0.969 4.072 15.870 1.00 91.00 200 TYR A C 1
ATOM 1403 O O . TYR A 1 200 ? 0.942 5.105 15.198 1.00 91.00 200 TYR A O 1
ATOM 1411 N N . SER A 1 201 ? 1.536 4.032 17.074 1.00 88.25 201 SER A N 1
ATOM 1412 C CA . SER A 1 201 ? 2.050 5.228 17.741 1.00 88.25 201 SER A CA 1
ATOM 1413 C C . SER A 1 201 ? 3.034 6.006 16.859 1.00 88.25 201 SER A C 1
ATOM 1415 O O . SER A 1 201 ? 4.102 5.509 16.511 1.00 88.25 201 SER A O 1
ATOM 1417 N N . GLY A 1 202 ? 2.692 7.261 16.557 1.00 89.88 202 GLY A N 1
ATOM 1418 C CA . GLY A 1 202 ? 3.568 8.197 15.852 1.00 89.88 202 GLY A CA 1
ATOM 1419 C C . GLY A 1 202 ? 3.541 8.097 14.328 1.00 89.88 202 GLY A C 1
ATOM 1420 O O . GLY A 1 202 ? 4.282 8.843 13.686 1.00 89.88 202 GLY A O 1
ATOM 1421 N N . ARG A 1 203 ? 2.707 7.222 13.752 1.00 96.06 203 ARG A N 1
ATOM 1422 C CA . ARG A 1 203 ? 2.544 7.087 12.303 1.00 96.06 203 ARG A CA 1
ATOM 1423 C C . ARG A 1 203 ? 1.072 7.106 11.907 1.00 96.06 203 ARG A C 1
ATOM 1425 O O . ARG A 1 203 ? 0.219 6.530 12.583 1.00 96.06 203 ARG A O 1
ATOM 1432 N N . THR A 1 204 ? 0.766 7.792 10.814 1.00 97.88 204 THR A N 1
ATOM 1433 C CA . THR A 1 204 ? -0.563 7.755 10.203 1.00 97.88 204 THR A CA 1
ATOM 1434 C C . THR A 1 204 ? -0.778 6.448 9.442 1.00 97.88 204 THR A C 1
ATOM 1436 O O . THR A 1 204 ? 0.152 5.663 9.291 1.00 97.88 204 THR A O 1
ATOM 1439 N N . ALA A 1 205 ? -1.993 6.179 8.975 1.00 98.19 205 ALA A N 1
ATOM 1440 C CA . ALA A 1 205 ? -2.288 4.949 8.247 1.00 98.19 205 ALA A CA 1
ATOM 1441 C C . ALA A 1 205 ? -1.652 4.944 6.856 1.00 98.19 205 ALA A C 1
ATOM 1443 O O . ALA A 1 205 ? -1.765 5.920 6.111 1.00 98.19 205 ALA A O 1
ATOM 1444 N N . HIS A 1 206 ? -0.993 3.841 6.513 1.00 98.75 206 HIS A N 1
ATOM 1445 C CA . HIS A 1 206 ? -0.272 3.700 5.255 1.00 98.75 206 HIS A CA 1
ATOM 1446 C C . HIS A 1 206 ? -0.148 2.236 4.833 1.00 98.75 206 HIS A C 1
ATOM 1448 O O . HIS A 1 206 ? -0.233 1.324 5.658 1.00 98.75 206 HIS A O 1
ATOM 1454 N N . ILE A 1 207 ? 0.072 2.037 3.536 1.00 98.75 207 ILE A N 1
ATOM 1455 C CA . ILE A 1 207 ? 0.514 0.773 2.944 1.00 98.75 207 ILE A CA 1
ATOM 1456 C C . ILE A 1 207 ? 1.914 1.018 2.395 1.00 98.75 207 ILE A C 1
ATOM 1458 O O . ILE A 1 207 ? 2.122 1.978 1.651 1.00 98.75 207 ILE A O 1
ATOM 1462 N N . HIS A 1 208 ? 2.875 0.188 2.778 1.00 98.56 208 HIS A N 1
ATOM 1463 C CA . HIS A 1 208 ? 4.201 0.245 2.186 1.00 98.56 208 HIS A CA 1
ATOM 1464 C C . HIS A 1 208 ? 4.202 -0.424 0.817 1.00 98.56 208 HIS A C 1
ATOM 1466 O O . HIS A 1 208 ? 3.485 -1.400 0.597 1.00 98.56 208 HIS A O 1
ATOM 1472 N N . VAL A 1 209 ? 5.042 0.086 -0.077 1.00 98.06 209 VAL A N 1
ATOM 1473 C CA . VAL A 1 209 ? 5.269 -0.502 -1.392 1.00 98.06 209 VAL A CA 1
ATOM 1474 C C . VAL A 1 209 ? 6.754 -0.497 -1.708 1.00 98.06 209 VAL A C 1
ATOM 1476 O O . VAL A 1 209 ? 7.450 0.495 -1.482 1.00 98.06 209 VAL A O 1
ATOM 1479 N N . LYS A 1 210 ? 7.226 -1.597 -2.276 1.00 97.44 210 LYS A N 1
ATOM 1480 C CA . LYS A 1 210 ? 8.550 -1.724 -2.862 1.00 97.44 210 LYS A CA 1
ATOM 1481 C C . LYS A 1 210 ? 8.414 -2.323 -4.251 1.00 97.44 210 LYS A C 1
ATOM 1483 O O . LYS A 1 210 ? 7.694 -3.297 -4.441 1.00 97.44 210 LYS A O 1
ATOM 1488 N N . VAL A 1 211 ? 9.070 -1.711 -5.228 1.00 97.81 211 VAL A N 1
ATOM 1489 C CA . VAL A 1 211 ? 9.054 -2.172 -6.616 1.00 97.81 211 VAL A CA 1
ATOM 1490 C C . VAL A 1 211 ? 10.421 -2.726 -6.962 1.00 97.81 211 VAL A C 1
ATOM 1492 O O . VAL A 1 211 ? 11.431 -2.025 -6.871 1.00 97.81 211 VAL A O 1
ATOM 1495 N N . HIS A 1 212 ? 10.426 -3.985 -7.371 1.00 97.06 212 HIS A N 1
ATOM 1496 C CA . HIS A 1 212 ? 11.589 -4.713 -7.830 1.00 97.06 212 HIS A CA 1
ATOM 1497 C C . HIS A 1 212 ? 11.530 -4.855 -9.350 1.00 97.06 212 HIS A C 1
ATOM 1499 O O . HIS A 1 212 ? 10.513 -5.275 -9.900 1.00 97.06 212 HIS A O 1
ATOM 1505 N N . VAL A 1 213 ? 12.618 -4.515 -10.035 1.00 96.50 213 VAL A N 1
ATOM 1506 C CA . VAL A 1 213 ? 12.725 -4.636 -11.493 1.00 96.50 213 VAL A CA 1
ATOM 1507 C C . VAL A 1 213 ? 13.722 -5.751 -11.823 1.00 96.50 213 VAL A C 1
ATOM 1509 O O . VAL A 1 213 ? 14.886 -5.658 -11.400 1.00 96.50 213 VAL A O 1
ATOM 1512 N N . PRO A 1 214 ? 13.300 -6.810 -12.540 1.00 93.75 214 PRO A N 1
ATOM 1513 C CA . PRO A 1 214 ? 14.174 -7.928 -12.880 1.00 93.75 214 PRO A CA 1
ATOM 1514 C C . PRO A 1 214 ? 15.300 -7.497 -13.825 1.00 93.75 214 PRO A C 1
ATOM 1516 O O . PRO A 1 214 ? 15.105 -6.702 -14.745 1.00 93.75 214 PRO A O 1
ATOM 1519 N N . TYR A 1 215 ? 16.498 -8.051 -13.635 1.00 90.06 215 TYR A N 1
ATOM 1520 C CA . TYR A 1 215 ? 17.611 -7.873 -14.571 1.00 90.06 215 TYR A CA 1
ATOM 1521 C C . TYR A 1 215 ? 17.404 -8.670 -15.862 1.00 90.06 215 TYR A C 1
ATOM 1523 O O . TYR A 1 215 ? 17.926 -8.295 -16.918 1.00 90.06 215 TYR A O 1
ATOM 1531 N N . ASN A 1 216 ? 16.682 -9.791 -15.775 1.00 83.81 216 ASN A N 1
ATOM 1532 C CA . ASN A 1 216 ? 16.536 -10.752 -16.856 1.00 83.81 216 ASN A CA 1
ATOM 1533 C C . ASN A 1 216 ? 15.126 -11.355 -16.926 1.00 83.81 216 ASN A C 1
ATOM 1535 O O . ASN A 1 216 ? 14.860 -12.408 -16.350 1.00 83.81 216 ASN A O 1
ATOM 1539 N N . THR A 1 217 ? 14.291 -10.779 -17.787 1.00 81.69 217 THR A N 1
ATOM 1540 C CA . THR A 1 217 ? 12.921 -11.253 -18.054 1.00 81.69 217 THR A CA 1
ATOM 1541 C C . THR A 1 217 ? 12.830 -12.532 -18.894 1.00 81.69 217 THR A C 1
ATOM 1543 O O . THR A 1 217 ? 11.764 -12.949 -19.333 1.00 81.69 217 THR A O 1
ATOM 1546 N N . SER A 1 218 ? 13.966 -13.183 -19.181 1.00 83.62 218 SER A N 1
ATOM 1547 C CA . SER A 1 218 ? 13.968 -14.525 -19.785 1.00 83.62 218 SER A CA 1
ATOM 1548 C C . SER A 1 218 ? 13.869 -15.642 -18.741 1.00 83.62 218 SER A C 1
ATOM 1550 O O . SER A 1 218 ? 13.785 -16.815 -19.121 1.00 83.62 218 SER A O 1
ATOM 1552 N N . ILE A 1 219 ? 13.940 -15.313 -17.447 1.00 82.12 219 ILE A N 1
ATOM 1553 C CA . ILE A 1 219 ? 13.652 -16.250 -16.361 1.00 82.12 219 ILE A CA 1
ATOM 1554 C C . ILE A 1 219 ? 12.133 -16.429 -16.308 1.00 82.12 219 ILE A C 1
ATOM 1556 O O . ILE A 1 219 ? 11.392 -15.465 -16.353 1.00 82.12 219 ILE A O 1
ATOM 1560 N N . VAL A 1 220 ? 11.668 -17.678 -16.283 1.00 80.44 220 VAL A N 1
ATOM 1561 C CA . VAL A 1 220 ? 10.229 -18.009 -16.369 1.00 80.44 220 VAL A CA 1
ATOM 1562 C C . VAL A 1 220 ? 9.636 -18.478 -15.038 1.00 80.44 220 VAL A C 1
ATOM 1564 O O . VAL A 1 220 ? 8.495 -18.925 -14.992 1.00 80.44 220 VAL A O 1
ATOM 1567 N N . ASP A 1 221 ? 10.447 -18.472 -13.984 1.00 86.94 221 ASP A N 1
ATOM 1568 C CA . ASP A 1 221 ? 10.070 -18.839 -12.622 1.00 86.94 221 ASP A CA 1
ATOM 1569 C C . ASP A 1 221 ? 10.082 -17.565 -11.776 1.00 86.94 221 ASP A C 1
ATOM 1571 O O . ASP A 1 221 ? 11.150 -16.982 -11.597 1.00 86.94 221 ASP A O 1
ATOM 1575 N N . GLU A 1 222 ? 8.914 -17.144 -11.283 1.00 83.31 222 GLU A N 1
ATOM 1576 C CA . GLU A 1 222 ? 8.718 -15.849 -10.607 1.00 83.31 222 GLU A CA 1
ATOM 1577 C C . GLU A 1 222 ? 9.667 -15.671 -9.415 1.00 83.31 222 GLU A C 1
ATOM 1579 O O . GLU A 1 222 ? 10.231 -14.602 -9.217 1.00 83.31 222 GLU A O 1
ATOM 1584 N N . MET A 1 223 ? 9.900 -16.740 -8.648 1.00 85.94 223 MET A N 1
ATOM 1585 C CA . MET A 1 223 ? 10.809 -16.718 -7.501 1.00 85.94 223 MET A CA 1
ATOM 1586 C C . MET A 1 223 ? 12.251 -16.441 -7.933 1.00 85.94 223 MET A C 1
ATOM 1588 O O . MET A 1 223 ? 12.903 -15.543 -7.412 1.00 85.94 223 MET A O 1
ATOM 1592 N N . SER A 1 224 ? 12.739 -17.191 -8.922 1.00 86.75 224 SER A N 1
ATOM 1593 C CA . SER A 1 224 ? 14.094 -17.012 -9.449 1.00 86.75 224 SER A CA 1
ATOM 1594 C C . SER A 1 224 ? 14.277 -15.664 -10.155 1.00 86.75 224 SER A C 1
ATOM 1596 O O . SER A 1 224 ? 15.381 -15.128 -10.176 1.00 86.75 224 SER A O 1
ATOM 1598 N N . GLU A 1 225 ? 13.221 -15.139 -10.776 1.00 86.19 225 GLU A N 1
ATOM 1599 C CA . GLU A 1 225 ? 13.235 -13.840 -11.448 1.00 86.19 225 GLU A CA 1
ATOM 1600 C C . GLU A 1 225 ? 13.227 -12.686 -10.436 1.00 86.19 225 GLU A C 1
ATOM 1602 O O . GLU A 1 225 ? 13.969 -11.718 -10.602 1.00 86.19 225 GLU A O 1
ATOM 1607 N N . PHE A 1 226 ? 12.466 -12.817 -9.347 1.00 87.69 226 PHE A N 1
ATOM 1608 C CA . PHE A 1 226 ? 12.511 -11.883 -8.225 1.00 87.69 226 PHE A CA 1
ATOM 1609 C C . PHE A 1 226 ? 13.891 -11.873 -7.560 1.00 87.69 226 PHE A C 1
ATOM 1611 O O . PHE A 1 226 ? 14.432 -10.802 -7.291 1.00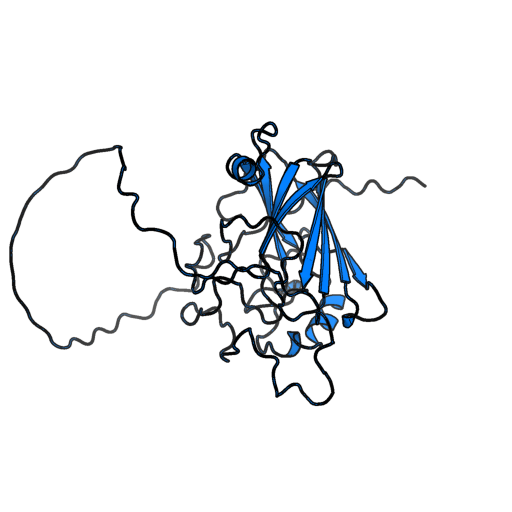 87.69 226 PHE A O 1
ATOM 1618 N N . ASP A 1 227 ? 14.506 -13.038 -7.345 1.00 88.25 227 ASP A N 1
ATOM 1619 C CA . ASP A 1 227 ? 15.872 -13.132 -6.812 1.00 88.25 227 ASP A CA 1
ATOM 1620 C C . ASP A 1 227 ? 16.911 -12.456 -7.734 1.00 88.25 227 ASP A C 1
ATOM 1622 O O . ASP A 1 227 ? 17.927 -11.940 -7.262 1.00 88.25 227 ASP A O 1
ATOM 1626 N N . ASP A 1 228 ? 16.658 -12.428 -9.049 1.00 90.25 228 ASP A N 1
ATOM 1627 C CA . ASP A 1 228 ? 17.464 -11.732 -10.062 1.00 90.25 228 ASP A CA 1
ATOM 1628 C C . ASP A 1 228 ? 16.892 -10.343 -10.397 1.00 90.25 228 ASP A C 1
ATOM 1630 O O . ASP A 1 228 ? 16.845 -9.922 -11.556 1.00 90.25 228 ASP A O 1
ATOM 1634 N N . SER A 1 229 ? 16.455 -9.609 -9.374 1.00 92.62 229 SER A N 1
ATOM 1635 C CA . SER A 1 229 ? 15.939 -8.244 -9.496 1.00 92.62 229 SER A CA 1
ATOM 1636 C C . SER A 1 229 ? 16.709 -7.242 -8.634 1.00 92.62 229 SER A C 1
ATOM 1638 O O . SER A 1 229 ? 17.589 -7.585 -7.840 1.00 92.62 229 SER A O 1
ATOM 1640 N N . HIS A 1 230 ? 16.387 -5.961 -8.799 1.00 94.56 230 HIS A N 1
ATOM 1641 C CA . HIS A 1 230 ? 16.821 -4.905 -7.892 1.00 94.56 230 HIS A CA 1
ATOM 1642 C C . HIS A 1 230 ? 15.646 -4.058 -7.442 1.00 94.56 230 HIS A C 1
ATOM 1644 O O . HIS A 1 230 ? 14.686 -3.872 -8.186 1.00 94.56 230 HIS A O 1
ATOM 1650 N N . VAL A 1 231 ? 15.754 -3.494 -6.241 1.00 95.50 231 VAL A N 1
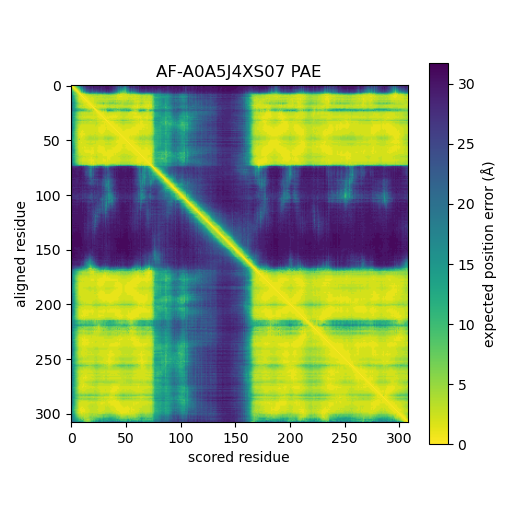ATOM 1651 C CA . VAL A 1 231 ? 14.799 -2.495 -5.768 1.00 95.50 231 VAL A CA 1
ATOM 1652 C C . VAL A 1 231 ? 14.990 -1.225 -6.589 1.00 95.50 231 VAL A C 1
ATOM 1654 O O . VAL A 1 231 ? 16.041 -0.589 -6.497 1.00 95.50 231 VAL A O 1
ATOM 1657 N N . ALA A 1 232 ? 13.972 -0.867 -7.366 1.00 96.81 232 ALA A N 1
ATOM 1658 C CA . ALA A 1 232 ? 13.942 0.350 -8.166 1.00 96.81 232 ALA A CA 1
ATOM 1659 C C . ALA A 1 232 ? 13.274 1.508 -7.418 1.00 96.81 232 ALA A C 1
ATOM 1661 O O . ALA A 1 232 ? 13.646 2.661 -7.617 1.00 96.81 232 ALA A O 1
ATOM 1662 N N . HIS A 1 233 ? 12.308 1.208 -6.543 1.00 97.25 233 HIS A N 1
ATOM 1663 C CA . HIS A 1 233 ? 11.520 2.223 -5.851 1.00 97.25 233 HIS A CA 1
ATOM 1664 C C . HIS A 1 233 ? 10.978 1.715 -4.512 1.00 97.25 233 HIS A C 1
ATOM 1666 O O . HIS A 1 233 ? 10.470 0.596 -4.447 1.00 97.25 233 HIS A O 1
ATOM 1672 N N . THR A 1 234 ? 10.997 2.557 -3.477 1.00 97.12 234 THR A N 1
ATOM 1673 C CA . THR A 1 234 ? 10.271 2.311 -2.221 1.00 97.12 234 THR A CA 1
ATOM 1674 C C . THR A 1 234 ? 9.435 3.529 -1.859 1.00 97.12 234 THR A C 1
ATOM 1676 O O . THR A 1 234 ? 9.929 4.655 -1.874 1.00 97.12 234 THR A O 1
ATOM 1679 N N . ALA A 1 235 ? 8.169 3.315 -1.511 1.00 96.62 235 ALA A N 1
ATOM 1680 C CA . ALA A 1 235 ? 7.256 4.383 -1.132 1.00 96.62 235 ALA A CA 1
ATOM 1681 C C . ALA A 1 235 ? 6.234 3.918 -0.087 1.00 96.62 235 ALA A C 1
ATOM 1683 O O . ALA A 1 235 ? 6.226 2.776 0.379 1.00 96.62 235 ALA A O 1
ATOM 1684 N N . GLN A 1 236 ? 5.356 4.843 0.290 1.00 98.31 236 GLN A N 1
ATOM 1685 C CA . GLN A 1 236 ? 4.213 4.583 1.153 1.00 98.31 236 GLN A CA 1
ATOM 1686 C C . GLN A 1 236 ? 2.986 5.288 0.580 1.00 98.31 236 GLN A C 1
ATOM 1688 O O . GLN A 1 236 ? 3.058 6.456 0.184 1.00 98.31 236 GLN A O 1
ATOM 1693 N N . PHE A 1 237 ? 1.864 4.578 0.538 1.00 98.56 237 PHE A N 1
ATOM 1694 C CA . PHE A 1 237 ? 0.583 5.106 0.089 1.00 98.56 237 PHE A CA 1
ATOM 1695 C C . PHE A 1 237 ? -0.284 5.466 1.286 1.00 98.56 237 PHE A C 1
ATOM 1697 O O . PHE A 1 237 ? -0.485 4.657 2.191 1.00 98.56 237 PHE A O 1
ATOM 1704 N N . PHE A 1 238 ? -0.800 6.690 1.272 1.00 98.69 238 PHE A N 1
ATOM 1705 C CA . PHE A 1 238 ? -1.58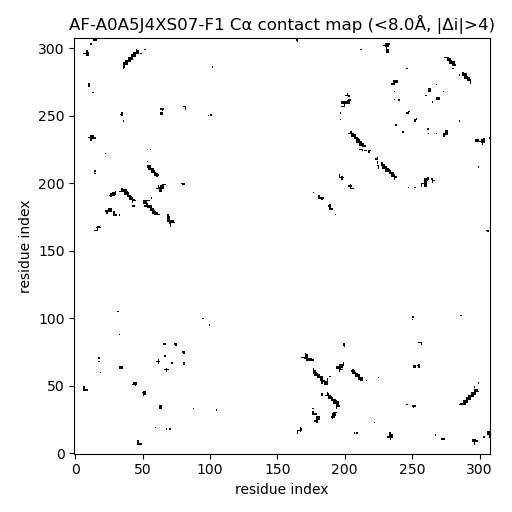1 7.278 2.353 1.00 98.69 238 PHE A CA 1
ATOM 1706 C C . PHE A 1 238 ? -3.058 7.386 1.980 1.00 98.69 238 PHE A C 1
ATOM 1708 O O . PHE A 1 238 ? -3.449 7.254 0.820 1.00 98.69 238 PHE A O 1
ATOM 1715 N N . PHE A 1 239 ? -3.886 7.668 2.980 1.00 98.56 239 PHE A N 1
ATOM 1716 C CA . PHE A 1 239 ? -5.334 7.759 2.834 1.00 98.56 239 PHE A CA 1
ATOM 1717 C C . PHE A 1 239 ? -5.812 9.207 2.940 1.00 98.56 239 PHE A C 1
ATOM 1719 O O . PHE A 1 239 ? -5.225 10.018 3.664 1.00 98.56 239 PHE A O 1
ATOM 1726 N N . ASP A 1 240 ? -6.903 9.526 2.238 1.00 97.75 240 ASP A N 1
ATOM 1727 C CA . ASP A 1 240 ? -7.604 10.796 2.421 1.00 97.75 240 ASP A CA 1
ATOM 1728 C C . ASP A 1 240 ? -8.080 10.923 3.884 1.00 97.75 240 ASP A C 1
ATOM 1730 O O . ASP A 1 240 ? -8.726 10.003 4.403 1.00 97.75 240 ASP A O 1
ATOM 1734 N N . PRO A 1 241 ? -7.799 12.046 4.570 1.00 96.75 241 PRO A N 1
ATOM 1735 C CA . PRO A 1 241 ? -8.127 12.194 5.984 1.00 96.75 241 PRO A CA 1
ATOM 1736 C C . PRO A 1 241 ? -9.636 12.151 6.262 1.00 96.75 241 PRO A C 1
ATOM 1738 O O . PRO A 1 241 ? -10.043 11.649 7.307 1.00 96.75 241 PRO A O 1
ATOM 1741 N N . THR A 1 242 ? -10.481 12.617 5.336 1.00 96.50 242 THR A N 1
ATOM 1742 C CA . THR A 1 242 ? -11.944 12.620 5.517 1.00 96.50 242 THR A CA 1
ATOM 1743 C C . THR A 1 242 ? -12.514 11.209 5.427 1.00 96.50 242 THR A C 1
ATOM 1745 O O . THR A 1 242 ? -13.416 10.851 6.189 1.00 96.50 242 THR A O 1
ATOM 1748 N N . LEU A 1 243 ? -12.004 10.396 4.500 1.00 96.81 243 LEU A N 1
ATOM 1749 C CA . LEU A 1 243 ? -12.334 8.976 4.439 1.00 96.81 243 LEU A CA 1
ATOM 1750 C C . LEU A 1 243 ? -11.818 8.255 5.689 1.00 96.81 243 LEU A C 1
ATOM 1752 O O . LEU A 1 243 ? -12.554 7.489 6.312 1.00 96.81 243 LEU A O 1
ATOM 1756 N N . TYR A 1 244 ? -10.571 8.516 6.082 1.00 97.75 244 TYR A N 1
ATOM 1757 C CA . TYR A 1 244 ? -9.943 7.789 7.179 1.00 97.75 244 TYR A CA 1
ATOM 1758 C C . TYR A 1 244 ? -10.563 8.116 8.551 1.00 97.75 244 TYR A C 1
ATOM 1760 O O . TYR A 1 244 ? -10.611 7.262 9.435 1.00 97.75 244 TYR A O 1
ATOM 1768 N N . ASP A 1 245 ? -11.124 9.316 8.731 1.00 97.12 245 ASP A N 1
ATOM 1769 C CA . ASP A 1 245 ? -11.976 9.651 9.883 1.00 97.12 245 ASP A CA 1
ATOM 1770 C C . ASP A 1 245 ? -13.201 8.734 9.994 1.00 97.12 245 ASP A C 1
ATOM 1772 O O . ASP A 1 245 ? -13.596 8.358 11.100 1.00 97.12 245 ASP A O 1
ATOM 1776 N N . GLN A 1 246 ? -13.791 8.340 8.863 1.00 97.56 246 GLN A N 1
ATOM 1777 C CA . GLN A 1 246 ? -14.931 7.423 8.842 1.00 97.56 246 GLN A CA 1
ATOM 1778 C C . GLN A 1 246 ? -14.488 5.989 9.134 1.00 97.56 246 GLN A C 1
ATOM 1780 O O . GLN A 1 246 ? -15.132 5.317 9.936 1.00 97.56 246 GLN A O 1
ATOM 1785 N N . VAL A 1 247 ? -13.371 5.543 8.548 1.00 97.94 247 VAL A N 1
ATOM 1786 C CA . VAL A 1 247 ? -12.758 4.230 8.826 1.00 97.94 247 VAL A CA 1
ATOM 1787 C C . VAL A 1 247 ? -12.484 4.072 10.323 1.00 97.94 247 VAL A C 1
ATOM 1789 O O . VAL A 1 247 ? -12.972 3.126 10.943 1.00 97.94 247 VAL A O 1
ATOM 1792 N N . ALA A 1 248 ? -11.792 5.042 10.929 1.00 96.75 248 ALA A N 1
ATOM 1793 C CA . ALA A 1 248 ? -11.410 5.011 12.341 1.00 96.75 248 ALA A CA 1
ATOM 1794 C C . ALA A 1 248 ? -12.612 4.955 13.308 1.00 96.75 248 ALA A C 1
ATOM 1796 O O . ALA A 1 248 ? -12.469 4.526 14.451 1.00 96.75 248 ALA A O 1
ATOM 1797 N N . ALA A 1 249 ? -13.805 5.360 12.860 1.00 96.38 249 ALA A N 1
ATOM 1798 C CA . ALA A 1 249 ? -15.036 5.321 13.646 1.00 96.38 249 ALA A CA 1
ATOM 1799 C C . ALA A 1 249 ? -15.788 3.973 13.580 1.00 96.38 249 ALA A C 1
ATOM 1801 O O . ALA A 1 249 ? -16.872 3.853 14.160 1.00 96.38 249 ALA A O 1
ATOM 1802 N N . THR A 1 250 ? -15.251 2.966 12.882 1.00 95.50 250 THR A N 1
ATOM 1803 C CA . THR A 1 250 ? -15.896 1.657 12.683 1.00 95.50 250 THR A CA 1
ATOM 1804 C C . THR A 1 250 ? -15.164 0.517 13.390 1.00 95.50 250 THR A C 1
ATOM 1806 O O . THR A 1 250 ? -13.955 0.562 13.602 1.00 95.50 250 THR A O 1
ATOM 1809 N N . TYR A 1 251 ? -15.887 -0.544 13.746 1.00 92.88 251 TYR A N 1
ATOM 1810 C CA . TYR A 1 251 ? -15.267 -1.811 14.135 1.00 92.88 251 TYR A CA 1
ATOM 1811 C C . TYR A 1 251 ? -14.508 -2.438 12.941 1.00 92.88 251 TYR A C 1
ATOM 1813 O O . TYR A 1 251 ? -15.052 -2.436 11.835 1.00 92.88 251 TYR A O 1
ATOM 1821 N N . PRO A 1 252 ? -13.321 -3.050 13.139 1.00 95.50 252 PRO A N 1
ATOM 1822 C CA . PRO A 1 252 ? -12.584 -3.204 14.401 1.00 95.50 252 PRO A CA 1
ATOM 1823 C C . PRO A 1 252 ? -11.638 -2.041 14.740 1.00 95.50 252 PRO A C 1
ATOM 1825 O O . PRO A 1 252 ? -11.020 -2.079 15.797 1.00 95.50 252 PRO A O 1
ATOM 1828 N N . TYR A 1 253 ? -11.527 -1.007 13.906 1.00 96.12 253 TYR A N 1
ATOM 1829 C CA . TYR A 1 253 ? -10.620 0.133 14.119 1.00 96.12 253 TYR A CA 1
ATOM 1830 C C . TYR A 1 253 ? -10.850 0.844 15.460 1.00 96.12 253 TYR A C 1
ATOM 1832 O O . TYR A 1 253 ? -9.904 1.278 16.105 1.00 96.12 253 TYR A O 1
ATOM 1840 N N . THR A 1 254 ? -12.092 0.868 15.956 1.00 95.25 254 THR A N 1
ATOM 1841 C CA . THR A 1 254 ? -12.427 1.394 17.293 1.00 95.25 254 THR A CA 1
ATOM 1842 C C . THR A 1 254 ? -11.844 0.590 18.464 1.00 95.25 254 THR A C 1
ATOM 1844 O O . THR A 1 254 ? -12.017 0.991 19.614 1.00 95.25 254 THR A O 1
ATOM 1847 N N . LEU A 1 255 ? -11.246 -0.581 18.212 1.00 92.62 255 LEU A N 1
ATOM 1848 C CA . LEU A 1 255 ? -10.562 -1.374 19.237 1.00 92.62 255 LEU A CA 1
ATOM 1849 C C . LEU A 1 255 ? -9.151 -0.858 19.527 1.00 92.62 255 LEU A C 1
ATOM 1851 O O . LEU A 1 255 ? -8.643 -1.122 20.616 1.00 92.62 255 LEU A O 1
ATOM 1855 N N . ASP A 1 256 ? -8.530 -0.134 18.592 1.00 88.06 256 ASP A N 1
ATOM 1856 C CA . ASP A 1 256 ? -7.246 0.500 18.853 1.00 88.06 256 ASP A CA 1
ATOM 1857 C C . ASP A 1 256 ? -7.444 1.743 19.729 1.00 88.06 256 ASP A C 1
ATOM 1859 O O . ASP A 1 256 ? -8.170 2.680 19.394 1.00 88.06 256 ASP A O 1
ATOM 1863 N N . LEU A 1 257 ? -6.804 1.726 20.897 1.00 87.44 257 LEU A N 1
ATOM 1864 C CA . LEU A 1 257 ? -6.840 2.817 21.871 1.00 87.44 257 LEU A CA 1
ATOM 1865 C C . LEU A 1 257 ? -5.637 3.755 21.733 1.00 87.44 257 LEU A C 1
ATOM 1867 O O . LEU A 1 257 ? -5.523 4.725 22.486 1.00 87.44 257 LEU A O 1
ATOM 1871 N N . THR A 1 258 ? -4.728 3.464 20.803 1.00 88.50 258 THR A N 1
ATOM 1872 C CA . THR A 1 258 ? -3.579 4.308 20.496 1.00 88.50 258 THR A CA 1
ATOM 1873 C C . THR A 1 258 ? -4.063 5.638 19.931 1.00 88.50 258 THR A C 1
ATOM 1875 O O . THR A 1 258 ? -4.927 5.685 19.055 1.00 88.50 258 THR A O 1
ATOM 1878 N N . THR A 1 259 ? -3.500 6.749 20.413 1.00 91.88 259 THR A N 1
ATOM 1879 C CA . THR A 1 259 ? -3.804 8.071 19.855 1.00 91.88 259 THR A CA 1
ATOM 1880 C C . THR A 1 259 ? -3.423 8.102 18.378 1.00 91.88 259 THR A C 1
ATOM 1882 O O . THR A 1 259 ? -2.253 7.936 18.038 1.00 91.88 259 THR A O 1
ATOM 1885 N N . ARG A 1 260 ? -4.407 8.340 17.509 1.00 93.50 260 ARG A N 1
ATOM 1886 C CA . ARG A 1 260 ? -4.197 8.384 16.061 1.00 93.50 260 ARG A CA 1
ATOM 1887 C C . ARG A 1 260 ? -3.354 9.591 15.657 1.00 93.50 260 ARG A C 1
ATOM 1889 O O . ARG A 1 260 ? -3.748 10.723 15.926 1.00 93.50 260 ARG A O 1
ATOM 1896 N N . THR A 1 261 ? -2.258 9.339 14.946 1.00 95.44 261 THR A N 1
ATOM 1897 C CA . THR A 1 261 ? -1.480 10.356 14.225 1.00 95.44 261 THR A CA 1
ATOM 1898 C C . THR A 1 261 ? -2.137 10.624 12.868 1.00 95.44 261 THR A C 1
ATOM 1900 O O . THR A 1 261 ? -2.366 9.707 12.079 1.00 95.44 261 THR A O 1
ATOM 1903 N N . THR A 1 262 ? -2.493 11.875 12.588 1.00 97.25 262 THR A N 1
ATOM 1904 C CA . THR A 1 262 ? -3.024 12.283 11.274 1.00 97.25 262 THR A CA 1
ATOM 1905 C C . THR A 1 262 ? -1.903 12.453 10.247 1.00 97.25 262 THR A C 1
ATOM 1907 O O . THR A 1 262 ? -0.751 12.634 10.629 1.00 97.25 262 THR A O 1
ATOM 1910 N N . ASN A 1 263 ? -2.225 12.483 8.947 1.00 97.94 263 ASN A N 1
ATOM 1911 C CA . ASN A 1 263 ? -1.240 12.799 7.901 1.00 97.94 263 ASN A CA 1
ATOM 1912 C C . ASN A 1 263 ? -0.466 14.094 8.212 1.00 97.94 26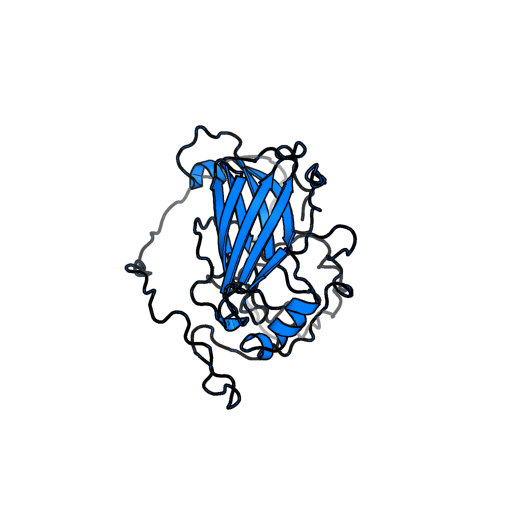3 ASN A C 1
ATOM 1914 O O . ASN A 1 263 ? 0.743 14.148 8.051 1.00 97.94 263 ASN A O 1
ATOM 1918 N N . ALA A 1 264 ? -1.142 15.132 8.718 1.00 96.69 264 ALA A N 1
ATOM 1919 C CA . ALA A 1 264 ? -0.509 16.414 9.040 1.00 96.69 264 ALA A CA 1
ATOM 1920 C C . ALA A 1 264 ? 0.447 16.365 10.251 1.00 96.69 264 ALA A C 1
ATOM 1922 O O . ALA A 1 264 ? 1.225 17.296 10.451 1.00 96.69 264 ALA A O 1
ATOM 1923 N N . GLU A 1 265 ? 0.362 15.320 11.074 1.00 96.94 265 GLU A N 1
ATOM 1924 C CA . GLU A 1 265 ? 1.208 15.101 12.252 1.00 96.94 265 GLU A CA 1
ATOM 1925 C C . GLU A 1 265 ? 2.297 14.045 12.003 1.00 96.94 265 GLU A C 1
ATOM 1927 O O . GLU A 1 265 ? 3.225 13.926 12.805 1.00 96.94 265 GLU A O 1
ATOM 1932 N N . ASP A 1 266 ? 2.180 13.271 10.922 1.00 97.31 266 ASP A N 1
ATOM 1933 C CA . ASP A 1 266 ? 3.135 12.241 10.532 1.00 97.31 266 ASP A CA 1
ATOM 1934 C C . ASP A 1 266 ? 4.384 12.880 9.906 1.00 97.31 266 ASP A C 1
ATOM 1936 O O . ASP A 1 266 ? 4.304 13.805 9.101 1.00 97.31 266 ASP A O 1
ATOM 1940 N N . HIS A 1 267 ? 5.560 12.405 10.313 1.00 95.12 267 HIS A N 1
ATOM 1941 C CA . HIS A 1 267 ? 6.846 12.974 9.909 1.00 95.12 267 HIS A CA 1
ATOM 1942 C C . HIS A 1 267 ? 7.367 12.450 8.560 1.00 95.12 267 HIS A C 1
ATOM 1944 O O . HIS A 1 267 ? 8.314 13.021 8.021 1.00 95.12 267 HIS A O 1
ATOM 1950 N N . VAL A 1 268 ? 6.782 11.369 8.042 1.00 95.25 268 VAL A N 1
ATOM 1951 C CA . VAL A 1 268 ? 7.062 10.774 6.728 1.00 95.25 268 VAL A CA 1
ATOM 1952 C C . VAL A 1 268 ? 6.128 11.362 5.669 1.00 95.25 268 VAL A C 1
ATOM 1954 O O . VAL A 1 268 ? 6.527 11.543 4.519 1.00 95.25 268 VAL A O 1
ATOM 1957 N N . TYR A 1 269 ? 4.891 11.690 6.048 1.00 97.31 269 TYR A N 1
ATOM 1958 C CA . TYR A 1 269 ? 3.927 12.309 5.146 1.00 97.31 269 TYR A CA 1
ATOM 1959 C C . TYR A 1 269 ? 4.305 13.751 4.773 1.00 97.31 269 TYR A C 1
ATOM 1961 O O . TYR A 1 269 ? 4.637 14.590 5.609 1.00 97.31 269 TYR A O 1
ATOM 1969 N N . SER A 1 270 ? 4.146 14.069 3.492 1.00 96.38 270 SER A N 1
ATOM 1970 C CA . SER A 1 270 ? 4.265 15.405 2.923 1.00 96.38 270 SER A CA 1
ATOM 1971 C C . SER A 1 270 ? 3.029 15.710 2.086 1.00 96.38 270 SER A C 1
ATOM 1973 O O . SER A 1 270 ? 2.739 15.018 1.112 1.00 96.38 270 SER A O 1
ATOM 1975 N N . ALA A 1 271 ? 2.320 16.791 2.419 1.00 93.75 271 ALA A N 1
ATOM 1976 C CA . ALA A 1 271 ? 1.119 17.203 1.687 1.00 93.75 271 ALA A CA 1
ATOM 1977 C C . ALA A 1 271 ? 1.388 17.587 0.222 1.00 93.75 271 ALA A C 1
ATOM 1979 O O . ALA A 1 271 ? 0.462 17.579 -0.584 1.00 93.75 271 ALA A O 1
ATOM 1980 N N . ASP A 1 272 ? 2.635 17.927 -0.110 1.00 92.06 272 ASP A N 1
ATOM 1981 C CA . ASP A 1 272 ? 3.018 18.363 -1.452 1.00 92.06 272 ASP A CA 1
ATOM 1982 C C . ASP A 1 272 ? 3.421 17.192 -2.357 1.00 92.06 272 ASP A C 1
ATOM 1984 O O . ASP A 1 272 ? 3.384 17.323 -3.580 1.00 92.06 272 ASP A O 1
ATOM 1988 N N . THR A 1 273 ? 3.861 16.070 -1.774 1.00 93.19 273 THR A N 1
ATOM 1989 C CA . THR A 1 273 ? 4.625 15.055 -2.516 1.00 93.19 273 THR A CA 1
ATOM 1990 C C . THR A 1 273 ? 4.231 13.607 -2.214 1.00 93.19 273 THR A C 1
ATOM 1992 O O . THR A 1 273 ? 4.501 12.734 -3.039 1.00 93.19 273 THR A O 1
ATOM 1995 N N . SER A 1 274 ? 3.609 13.310 -1.069 1.00 95.44 274 SER A N 1
ATOM 1996 C CA . SER A 1 274 ? 3.202 11.942 -0.729 1.00 95.44 274 SER A CA 1
ATOM 1997 C C . SER A 1 274 ? 2.023 11.472 -1.579 1.00 95.44 274 SER A C 1
ATOM 1999 O O . SER A 1 274 ? 1.087 12.222 -1.857 1.00 95.44 274 SER A O 1
ATOM 2001 N N . ALA A 1 275 ? 2.053 10.197 -1.957 1.00 95.81 275 ALA A N 1
ATOM 2002 C CA . ALA A 1 275 ? 1.000 9.568 -2.737 1.00 95.81 275 ALA A CA 1
ATOM 2003 C C . ALA A 1 275 ? -0.218 9.249 -1.854 1.00 95.81 275 ALA A C 1
ATOM 2005 O O . ALA A 1 275 ? -0.129 8.456 -0.915 1.00 95.81 275 ALA A O 1
ATOM 2006 N N . VAL A 1 276 ? -1.363 9.863 -2.162 1.00 97.88 276 VAL A N 1
ATOM 2007 C CA . VAL A 1 276 ? -2.653 9.590 -1.510 1.00 97.88 276 VAL A CA 1
ATOM 2008 C C . VAL A 1 276 ? -3.519 8.763 -2.457 1.00 97.88 276 VAL A C 1
ATOM 2010 O O . VAL A 1 276 ? -3.688 9.137 -3.615 1.00 97.88 276 VAL A O 1
ATOM 2013 N N . LEU A 1 277 ? -4.041 7.637 -1.969 1.00 98.50 277 LEU A N 1
ATOM 2014 C CA . LEU A 1 277 ? -4.887 6.717 -2.731 1.00 98.50 277 LEU A CA 1
ATOM 2015 C C . LEU A 1 277 ? -6.168 7.405 -3.220 1.00 98.50 277 LEU A C 1
ATOM 2017 O O . LEU A 1 277 ? -6.854 8.066 -2.438 1.00 98.50 277 LEU A O 1
ATOM 2021 N N . ASP A 1 278 ? -6.521 7.186 -4.489 1.00 98.00 278 ASP A N 1
ATOM 2022 C CA . ASP A 1 278 ? -7.849 7.524 -5.004 1.00 98.00 278 ASP A CA 1
ATOM 2023 C C . ASP A 1 278 ? -8.802 6.369 -4.693 1.00 98.00 278 ASP A C 1
ATOM 2025 O O . ASP A 1 278 ? -8.591 5.245 -5.155 1.00 98.00 278 ASP A O 1
ATOM 2029 N N . ILE A 1 279 ? -9.808 6.624 -3.855 1.00 98.19 279 ILE A N 1
ATOM 2030 C CA . ILE A 1 279 ? -10.635 5.583 -3.240 1.00 98.19 279 ILE A CA 1
ATOM 2031 C C . ILE A 1 279 ? -12.106 5.789 -3.575 1.00 98.19 279 ILE A C 1
ATOM 2033 O O . ILE A 1 279 ? -12.668 6.873 -3.413 1.00 98.19 279 ILE A O 1
ATOM 2037 N N . THR A 1 280 ? -12.755 4.693 -3.953 1.00 97.75 280 THR A N 1
ATOM 2038 C CA . THR A 1 280 ? -14.196 4.619 -4.187 1.00 97.75 280 THR A CA 1
ATOM 2039 C C . THR A 1 280 ? -14.831 3.539 -3.316 1.00 97.75 280 THR A C 1
ATOM 2041 O O . THR A 1 280 ? -14.185 2.560 -2.952 1.00 97.75 280 THR A O 1
ATOM 2044 N N . LEU A 1 281 ? -16.098 3.740 -2.950 1.00 97.06 281 LEU A N 1
ATOM 2045 C CA . LEU A 1 281 ? -16.907 2.722 -2.281 1.00 97.06 281 LEU A CA 1
ATOM 2046 C C . LEU A 1 281 ? -17.414 1.723 -3.319 1.00 97.06 281 LEU A C 1
ATOM 2048 O O . LEU A 1 281 ? -17.986 2.137 -4.328 1.00 97.06 281 LEU A O 1
ATOM 2052 N N . ASP A 1 282 ? -17.290 0.431 -3.028 1.00 94.88 282 ASP A N 1
ATOM 2053 C CA . ASP A 1 282 ? -17.824 -0.622 -3.904 1.00 94.88 282 ASP A CA 1
ATOM 2054 C C . ASP A 1 282 ? -19.360 -0.703 -3.830 1.00 94.88 282 ASP A C 1
ATOM 2056 O O . ASP A 1 282 ? -20.028 -1.208 -4.735 1.00 94.88 282 ASP A O 1
ATOM 2060 N N . GLY A 1 283 ? -19.933 -0.157 -2.755 1.00 94.25 283 GLY A N 1
ATOM 2061 C CA . GLY A 1 283 ? -21.365 -0.106 -2.502 1.00 94.25 283 GLY A CA 1
ATOM 2062 C C . GLY A 1 283 ? -21.806 1.199 -1.845 1.00 94.25 283 GLY A C 1
ATOM 2063 O O . GLY A 1 283 ? -21.308 2.284 -2.142 1.00 94.25 283 GLY A O 1
ATOM 2064 N N . SER A 1 284 ? -22.786 1.110 -0.948 1.00 92.56 284 SER A N 1
ATOM 2065 C CA . SER A 1 284 ? -23.358 2.284 -0.273 1.00 92.56 284 SER A CA 1
ATOM 2066 C C . SER A 1 284 ? -22.690 2.635 1.061 1.00 92.56 284 SER A C 1
ATOM 2068 O O . SER A 1 284 ? -22.991 3.678 1.648 1.00 92.56 284 SER A O 1
ATOM 2070 N N . SER A 1 285 ? -21.807 1.766 1.556 1.00 93.00 285 SER A N 1
ATOM 2071 C CA . SER A 1 285 ? -21.195 1.855 2.881 1.00 93.00 285 SER A CA 1
ATOM 2072 C C . SER A 1 285 ? -19.790 1.251 2.910 1.00 93.00 285 SER A C 1
ATOM 2074 O O . SER A 1 285 ? -19.466 0.389 2.099 1.00 93.00 285 SER A O 1
ATOM 2076 N N . LEU A 1 286 ? -18.971 1.656 3.890 1.00 94.19 286 LEU A N 1
ATOM 2077 C CA . LEU A 1 286 ? -17.611 1.128 4.079 1.00 94.19 286 LEU A CA 1
ATOM 2078 C C . LEU A 1 286 ? -17.580 -0.399 4.256 1.00 94.19 286 LEU A C 1
ATOM 2080 O O . LEU A 1 286 ? -16.634 -1.048 3.836 1.00 94.19 286 LEU A O 1
ATOM 2084 N N . SER A 1 287 ? -18.616 -0.991 4.857 1.00 89.31 287 SER A N 1
ATOM 2085 C CA . SER A 1 287 ? -18.683 -2.444 5.062 1.00 89.31 287 SER A CA 1
ATOM 2086 C C . SER A 1 287 ? -18.856 -3.251 3.776 1.00 89.31 287 SER A C 1
ATOM 2088 O O . SER A 1 287 ? -18.668 -4.462 3.808 1.00 89.31 287 SER A O 1
ATOM 2090 N N . GLU A 1 288 ? -19.250 -2.608 2.674 1.00 91.88 288 GLU A N 1
ATOM 2091 C CA . GLU A 1 288 ? -19.399 -3.259 1.368 1.00 91.88 288 GLU A CA 1
ATOM 2092 C C . GLU A 1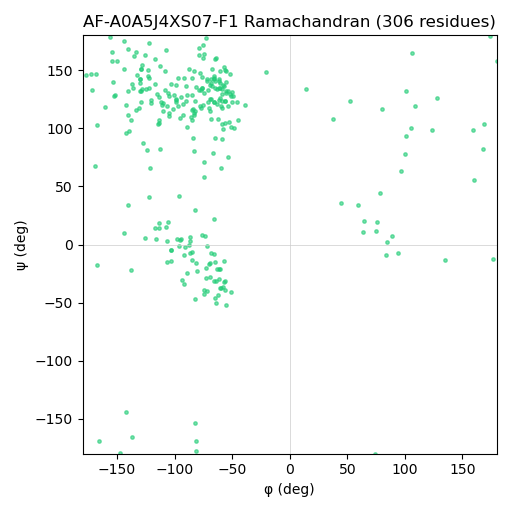 288 ? -18.076 -3.334 0.591 1.00 91.88 288 GLU A C 1
ATOM 2094 O O . GLU A 1 288 ? -18.037 -4.001 -0.437 1.00 91.88 288 GLU A O 1
ATOM 2099 N N . GLY A 1 289 ? -17.006 -2.714 1.101 1.00 96.56 289 GLY A N 1
ATOM 2100 C CA . GLY A 1 289 ? -15.685 -2.707 0.478 1.00 96.56 289 GLY A CA 1
ATOM 2101 C C . GLY A 1 289 ? -15.320 -1.370 -0.160 1.00 96.56 289 GLY A C 1
ATOM 2102 O O . GLY A 1 289 ? -16.154 -0.472 -0.347 1.00 96.56 289 GLY A O 1
ATOM 2103 N N . LEU A 1 290 ? -14.032 -1.236 -0.443 1.00 98.44 290 LEU A N 1
ATOM 2104 C CA . LEU A 1 290 ? -13.424 -0.096 -1.104 1.00 98.44 290 LEU A CA 1
ATOM 2105 C C . LEU A 1 290 ? -12.553 -0.582 -2.260 1.00 98.44 290 LEU A C 1
ATOM 2107 O O . LEU A 1 290 ? -11.786 -1.530 -2.101 1.00 98.44 290 LEU A O 1
ATOM 2111 N N . THR A 1 291 ? -12.556 0.165 -3.357 1.00 98.75 291 THR A N 1
ATOM 2112 C CA . THR A 1 291 ? -11.532 0.056 -4.395 1.00 98.75 291 THR A CA 1
ATOM 2113 C C . THR A 1 291 ? -10.615 1.270 -4.312 1.00 98.75 291 THR A C 1
ATOM 2115 O O . THR A 1 291 ? -11.072 2.406 -4.474 1.00 98.75 291 THR A O 1
ATOM 2118 N N . ALA A 1 292 ? -9.326 1.032 -4.069 1.00 98.56 292 ALA A N 1
ATOM 2119 C CA . ALA A 1 292 ? -8.269 2.035 -4.130 1.00 98.56 292 ALA A CA 1
ATOM 2120 C C . ALA A 1 292 ? -7.459 1.886 -5.413 1.00 98.56 292 ALA A C 1
ATOM 2122 O O . ALA A 1 292 ? -7.088 0.779 -5.798 1.00 98.56 292 ALA A O 1
ATOM 2123 N N . THR A 1 293 ? -7.127 3.010 -6.037 1.00 98.44 293 THR A N 1
ATOM 2124 C CA . THR A 1 293 ? -6.227 3.054 -7.187 1.00 98.44 293 THR A CA 1
ATOM 2125 C C . THR A 1 293 ? -5.031 3.953 -6.906 1.00 98.44 293 THR A C 1
ATOM 2127 O O . THR A 1 293 ? -5.141 4.991 -6.245 1.00 98.44 293 THR A O 1
ATOM 2130 N N . MET A 1 294 ? -3.874 3.541 -7.412 1.00 97.56 294 MET A N 1
ATOM 2131 C CA . MET A 1 294 ? -2.644 4.316 -7.381 1.00 97.56 294 MET A CA 1
ATOM 2132 C C . MET A 1 294 ? -1.908 4.144 -8.697 1.00 97.56 294 MET A C 1
ATOM 2134 O O . MET A 1 294 ? -1.705 3.023 -9.147 1.00 97.56 294 MET A O 1
ATOM 2138 N N . LYS A 1 295 ? -1.465 5.247 -9.293 1.00 97.19 295 LYS A N 1
ATOM 2139 C CA . LYS A 1 295 ? -0.480 5.208 -10.371 1.00 97.19 295 LYS A CA 1
ATOM 2140 C C . LYS A 1 295 ? 0.849 5.667 -9.803 1.00 97.19 295 LYS A C 1
ATOM 2142 O O . LYS A 1 295 ? 0.972 6.832 -9.432 1.00 97.19 295 LYS A O 1
ATOM 2147 N N . SER A 1 296 ? 1.810 4.755 -9.740 1.00 96.81 296 SER A N 1
ATOM 2148 C CA . SER A 1 296 ? 3.155 5.031 -9.269 1.00 96.81 296 SER A CA 1
ATOM 2149 C C . SER A 1 296 ? 4.108 5.191 -10.446 1.00 96.81 296 SER A C 1
ATOM 2151 O O . SER A 1 296 ? 4.326 4.252 -11.207 1.00 96.81 296 SER A O 1
ATOM 2153 N N . VAL A 1 297 ? 4.671 6.388 -10.582 1.00 97.44 297 VAL A N 1
ATOM 2154 C CA . VAL A 1 297 ? 5.696 6.698 -11.580 1.00 97.44 297 VAL A CA 1
ATOM 2155 C C . VAL A 1 297 ? 7.060 6.417 -10.955 1.00 97.44 297 VAL A C 1
ATOM 2157 O O . VAL A 1 297 ? 7.373 7.002 -9.918 1.00 97.44 297 VAL A O 1
ATOM 2160 N N . ILE A 1 298 ? 7.871 5.558 -11.569 1.00 97.00 298 ILE A N 1
ATOM 2161 C CA . ILE A 1 298 ? 9.202 5.179 -11.067 1.00 97.00 298 ILE A CA 1
ATOM 2162 C C . ILE A 1 298 ? 10.292 5.412 -12.121 1.00 97.00 298 ILE A C 1
ATOM 2164 O O . ILE A 1 298 ? 10.004 5.532 -13.310 1.00 97.00 298 ILE A O 1
ATOM 2168 N N . ASP A 1 299 ? 11.555 5.445 -11.697 1.00 96.44 299 ASP A N 1
ATOM 2169 C CA . ASP A 1 299 ? 12.694 5.216 -12.590 1.00 96.44 299 ASP A CA 1
ATOM 2170 C C . ASP A 1 299 ? 13.067 3.727 -12.475 1.00 96.44 299 ASP A C 1
ATOM 2172 O O . ASP A 1 299 ? 13.576 3.307 -11.439 1.00 96.44 299 ASP A O 1
ATOM 2176 N N . PRO A 1 300 ? 12.811 2.887 -13.492 1.00 95.19 300 PRO A N 1
ATOM 2177 C CA . PRO A 1 300 ? 13.065 1.448 -13.393 1.00 95.19 300 PRO A CA 1
ATOM 2178 C C . PRO A 1 300 ? 14.560 1.098 -13.321 1.00 95.19 300 PRO A C 1
ATOM 2180 O O . PRO A 1 300 ? 14.903 -0.066 -13.137 1.00 95.19 300 PRO A O 1
ATOM 2183 N N . SER A 1 301 ? 15.447 2.080 -13.511 1.00 93.69 301 SER A N 1
ATOM 2184 C CA . SER A 1 301 ? 16.898 1.918 -13.414 1.00 93.69 301 SER A CA 1
ATOM 2185 C C . SER A 1 301 ? 17.494 2.460 -12.113 1.00 93.69 301 SER A C 1
ATOM 2187 O O . SER A 1 301 ? 18.707 2.334 -11.903 1.00 93.69 301 SER A O 1
ATOM 2189 N N . SER A 1 302 ? 16.686 3.100 -11.257 1.00 92.25 302 SER A N 1
ATOM 2190 C CA . SER A 1 302 ? 17.181 3.667 -10.008 1.00 92.25 302 SER A CA 1
ATOM 2191 C C . SER A 1 302 ? 17.476 2.598 -8.964 1.00 92.25 302 SER A C 1
ATOM 2193 O O . SER A 1 302 ? 17.067 1.449 -9.043 1.00 92.25 302 SER A O 1
ATOM 2195 N N . THR A 1 303 ? 18.232 2.985 -7.946 1.00 90.94 303 THR A N 1
ATOM 2196 C CA . THR A 1 303 ? 18.365 2.206 -6.718 1.00 90.94 303 THR A CA 1
ATOM 2197 C C . THR A 1 303 ? 18.127 3.177 -5.573 1.00 90.94 303 THR A C 1
ATOM 2199 O O . THR A 1 303 ? 18.908 4.133 -5.455 1.00 90.94 303 THR A O 1
ATOM 2202 N N . PRO A 1 304 ? 17.080 2.980 -4.754 1.00 84.31 304 PRO A N 1
ATOM 2203 C CA . PRO A 1 304 ? 16.798 3.866 -3.639 1.00 84.31 304 PRO A CA 1
ATOM 2204 C C . PRO A 1 304 ? 17.986 3.972 -2.682 1.00 84.31 304 PRO A C 1
ATOM 2206 O O . PRO A 1 304 ? 18.822 3.067 -2.555 1.00 84.31 304 PRO A O 1
ATOM 2209 N N . ALA A 1 305 ? 18.084 5.108 -1.993 1.00 80.75 305 ALA A N 1
ATOM 2210 C CA . ALA A 1 305 ? 19.100 5.285 -0.964 1.00 80.75 305 ALA A CA 1
ATOM 2211 C C . ALA A 1 305 ? 18.924 4.246 0.160 1.00 80.75 305 ALA A C 1
ATOM 2213 O O . ALA A 1 305 ? 17.815 3.840 0.477 1.00 80.75 305 ALA A O 1
ATOM 2214 N N . ALA A 1 306 ? 20.009 3.833 0.821 1.00 71.69 306 ALA A N 1
ATOM 2215 C CA . ALA A 1 306 ? 19.912 2.845 1.897 1.00 71.69 306 ALA A CA 1
ATOM 2216 C C . ALA A 1 306 ? 18.928 3.290 3.004 1.00 71.69 306 ALA A C 1
ATOM 2218 O O . ALA A 1 306 ? 19.119 4.342 3.616 1.00 71.69 306 ALA A O 1
ATOM 2219 N N . GLY A 1 307 ? 17.916 2.463 3.282 1.00 64.56 307 GLY A N 1
ATOM 2220 C CA . GLY A 1 307 ? 16.846 2.751 4.249 1.00 64.56 307 GLY A CA 1
ATOM 2221 C C . GLY A 1 307 ? 15.587 3.383 3.641 1.00 64.56 307 GLY A C 1
ATOM 2222 O O . GLY A 1 307 ? 14.580 3.495 4.344 1.00 64.56 307 GLY A O 1
ATOM 2223 N N . VAL A 1 308 ? 15.643 3.747 2.358 1.00 55.44 308 VAL A N 1
ATOM 2224 C CA . VAL A 1 308 ? 14.492 4.019 1.493 1.00 55.44 308 VAL A CA 1
ATOM 2225 C C . VAL A 1 308 ? 14.062 2.710 0.877 1.00 55.44 308 VAL A C 1
ATOM 2227 O O . VAL A 1 308 ? 14.839 2.034 0.176 1.00 55.44 308 VAL A O 1
#

Solvent-accessible surface area (backbone atoms only — not comparable to full-atom values): 18960 Å² total; per-residue (Å²): 126,86,74,77,75,73,78,58,58,70,53,52,74,31,62,61,60,44,79,71,70,98,70,90,42,84,43,42,70,20,31,81,82,63,69,44,43,43,26,42,40,36,40,31,35,22,27,67,85,59,46,51,41,55,66,25,35,42,37,36,42,37,35,41,24,60,33,44,36,52,24,46,74,68,61,81,81,59,92,61,60,64,68,94,64,97,70,69,95,86,61,83,71,94,74,56,64,93,87,56,72,80,75,96,75,78,94,78,79,78,78,87,75,77,78,76,94,80,86,84,78,88,84,85,83,84,81,93,81,85,85,83,87,87,82,87,83,86,88,86,85,84,86,83,91,84,85,80,90,80,95,72,88,77,76,87,81,81,71,102,65,74,90,78,56,70,61,63,59,79,69,62,51,88,50,61,47,38,37,26,24,41,61,18,38,92,72,4,39,37,62,34,40,36,48,50,46,21,44,42,65,72,33,34,47,47,39,40,40,35,33,31,34,50,79,48,86,83,53,89,46,70,67,65,25,58,73,44,39,42,58,21,42,24,26,52,41,32,65,51,67,76,60,47,56,55,53,51,71,31,86,57,30,61,72,41,83,58,70,80,33,46,61,93,68,17,86,85,54,39,99,89,55,54,49,61,48,50,74,44,64,70,51,95,43,67,88,62,17,31,40,33,41,42,79,42,24,38,52,76,84,43,65,52,58,94,46,54

Secondary structure (DSSP, 8-state):
--------PPPPP----TT------B-SB--TT--S-EEEEEEEEE-TTS-B-TT-EEEEE---TTSPPTT-TT--SSSS---S----TT---TT--TT-PPP---S--PPS----S------------------------------------------S-TTSS--PPPPSS---TTEEEEE--TTSEEEEEEE----BTTB--EEEEEEEEES-TT--SHHHHHHTEEEEEEEEEE--HHHHHHHHTSTTGGG--SPPPPGGG-SS--TTTSEE-EEEESSSSGGG-EEEEEEEE--TT--PPTT-

Nearest PDB structures (foldseek):
  5vg2-assembly3_B  TM=9.030E-01  e=5.896E-18  Tetranychus urticae
  5vg2-assembly1_U  TM=8.940E-01  e=5.247E-18  Tetranychus urticae
  6bdj-assembly2_U  TM=8.956E-01  e=1.120E-17  Tetranychus urticae
  6bdj-assembly1_A  TM=8.945E-01  e=9.968E-18  Tetranychus urticae
  8r2x-assembly1_B  TM=6.607E-01  e=4.114E-07  Rhodococcus jostii RHA1

Mean predicted aligned error: 14.15 Å

Foldseek 3Di:
DPDPPPQLDFADFFFPAQQDDPDAAADQEQAPPFAFQKEKEKEFEAASVRAGDAFKKKKKAAAGLQADGFLARPPPPPPQDSDDDDDDRPDDDPDDPPPADRPPPDPDDDPPDDPPPDDDDDDDDDDDDDDDDDDDDDDDDDDDDDDDDDDDPPDDDDPPPVRPARHHDHGPDRGRGRIHMYGAHNRNMDIHTHHQHHHTAQAAGKMKIWIWRFPDPVDPDSVVRSVRTATFGIAIEAEDQVVVVVRCVHPPNVVHPHDHQDLVRHPRHDPVRHHYWDKDDPDDDSNNHIYTYYYHYTHRPHHDDRRD

Sequence (308 aa):
APSTEASCTLTTELETGPYYLDDILFRSNISEGQNGIPLLLKIQIVDTDCEPVVDAFVDIWQCNSTGFYSGFTLSGEDGSSGGASAFSPTGAPTNAPAGQAAPAYMEGASPEGSPDGSAMGQNMTGSSVGQNMTGSSAGGSSGGGGSPDDTTTVAAGVSAAAAAAGQQSATTDDYMWLRGVQQTDEDGMVEFETIVPGWYSGRTAHIHVKVHVPYNTSIVDEMSEFDDSHVAHTAQFFFDPTLYDQVAATYPYTLDLTTRTTNAEDHVYSADTSAVLDITLDGSSLSEGLTATMKSVIDPSSTPAAGV